Protein AF-A0A425VYE2-F1 (afdb_monomer_lite)

Secondary structure (DSSP, 8-state):
--HHHHHTTGGG--HHHHHHHHHT-SSPPPHHHHHHHHTTSSSHHHHHHHHHHHHHTT----GGGGGGGTTTS-HHHHHHHHHHHHHTT----HHHHHHHHTTS-HHHHHHHHHHHHHTT----HHHHHHTBTTB-HHHHHHHHHHTT-TTHHHHHHHHHHHHS---------TT---TTT----EEEEEEEEEE---SS---TT----EEEEEEEEETTT--EEEEE-

Radius of gyration: 21.01 Å; chains: 1; bounding box: 51×49×50 Å

pLDDT: mean 81.93, std 18.15, range [35.16, 98.0]

Foldseek 3Di:
DEPVVCLVCVLVDDPVVLLVVLVVYPAADALLSLLVSLPSDQDLVSSLSNLVSNVVRVDAHALVSLVSCLNSHDQVSSLVNLVRCLVVVHADALVSLLVVLVRHAQVSSQVSLLSNVVVVHADDPVSLVSCVVSYDLVSSLVNQCSNPPNPPSSVVSVVVVVPPDDQPPPDPQPPDADPVPRDSQKGFPDKDFDFDPDPDDPDPPNDGPTWIKTWMAHPPPRDIDIDTD

Sequence (229 aa):
MTWEHFYEQYEGWSKDELLCHVRNLADAGPWDKVADVAGTVDEKDVGDALVRRCLALGSAPDFGDVPEFYFEVGDEALGELLEAAMRAGRRVTADEVVDFAGMVDLDLATRLFRYAIGRGVRFSAQQRDDLDGLVEDDALEAAATRSGSGRRAAQEVQTRLAARPAPIVRGDGRGVACPKCGSTDVRVVAEGLMPFDGLRGLDVLGVGTEDWSRLYRCQRCGHSWEEWA

Structure (mmCIF, N/CA/C/O backbone):
data_AF-A0A425VYE2-F1
#
_entry.id   AF-A0A425VYE2-F1
#
loop_
_atom_site.group_PDB
_atom_site.id
_atom_site.type_symbol
_atom_site.label_atom_id
_atom_site.label_alt_id
_atom_site.label_comp_id
_atom_site.label_asym_id
_atom_site.label_entity_id
_atom_site.label_seq_id
_atom_site.pdbx_PDB_ins_code
_atom_site.Cartn_x
_atom_site.Cartn_y
_atom_site.Cartn_z
_atom_site.occupancy
_atom_site.B_iso_or_equiv
_atom_site.auth_seq_id
_atom_site.auth_comp_id
_atom_site.auth_asym_id
_atom_site.auth_atom_id
_atom_site.pdbx_PDB_model_num
ATOM 1 N N . MET A 1 1 ? 7.668 -12.378 -22.279 1.00 93.31 1 MET A N 1
ATOM 2 C CA . MET A 1 1 ? 8.878 -12.704 -21.495 1.00 93.31 1 MET A CA 1
ATOM 3 C C . MET A 1 1 ? 8.414 -13.268 -20.166 1.00 93.31 1 MET A C 1
ATOM 5 O O . MET A 1 1 ? 7.471 -12.704 -19.634 1.00 93.31 1 MET A O 1
ATOM 9 N N . THR A 1 2 ? 8.963 -14.382 -19.681 1.00 96.69 2 THR A N 1
ATOM 10 C CA . THR A 1 2 ? 8.565 -14.920 -18.367 1.00 96.69 2 THR A CA 1
ATOM 11 C C . THR A 1 2 ? 9.252 -14.156 -17.236 1.00 96.69 2 THR A C 1
ATOM 13 O O . THR A 1 2 ? 10.321 -13.581 -17.454 1.00 96.69 2 THR A O 1
ATOM 16 N N . TRP A 1 3 ? 8.663 -14.174 -16.041 1.00 97.25 3 TRP A N 1
ATOM 17 C CA . TRP A 1 3 ? 9.238 -13.606 -14.825 1.00 97.25 3 TRP A CA 1
ATOM 18 C C . TRP A 1 3 ? 10.626 -14.172 -14.538 1.00 97.25 3 TRP A C 1
ATOM 20 O O . TRP A 1 3 ? 11.552 -13.418 -14.281 1.00 97.25 3 TRP A O 1
ATOM 30 N N . GLU A 1 4 ? 10.785 -15.494 -14.619 1.00 97.06 4 GLU A N 1
ATOM 31 C CA . GLU A 1 4 ? 12.057 -16.164 -14.328 1.00 97.06 4 GLU A CA 1
ATOM 32 C C . GLU A 1 4 ? 13.186 -15.638 -15.223 1.00 97.06 4 GLU A C 1
ATOM 34 O O . GLU A 1 4 ? 14.223 -15.211 -14.726 1.00 97.06 4 GLU A O 1
ATOM 39 N N . HIS A 1 5 ? 12.937 -15.541 -16.532 1.00 96.06 5 HIS A N 1
ATOM 40 C CA . HIS A 1 5 ? 13.910 -14.981 -17.466 1.00 96.06 5 HIS A CA 1
ATOM 41 C C . HIS A 1 5 ? 14.195 -13.497 -17.206 1.00 96.06 5 HIS A C 1
ATOM 43 O O . HIS A 1 5 ? 15.326 -13.052 -17.374 1.00 96.06 5 HIS A O 1
ATOM 49 N N . PHE A 1 6 ? 13.177 -12.726 -16.818 1.00 96.88 6 PHE A N 1
ATOM 50 C CA . PHE A 1 6 ? 13.349 -11.325 -16.446 1.00 96.88 6 PHE A CA 1
ATOM 51 C C . PHE A 1 6 ? 14.245 -11.189 -15.203 1.00 96.88 6 PHE A C 1
ATOM 53 O O . PHE A 1 6 ? 15.226 -10.450 -15.227 1.00 96.88 6 PHE A O 1
ATOM 60 N N . TYR A 1 7 ? 13.945 -11.941 -14.142 1.00 96.75 7 TYR A N 1
ATOM 61 C CA . TYR A 1 7 ? 14.636 -11.856 -12.855 1.00 96.75 7 TYR A CA 1
ATOM 62 C C . TYR A 1 7 ? 16.097 -12.332 -12.927 1.00 96.75 7 TYR A C 1
ATOM 64 O O . TYR A 1 7 ? 16.944 -11.848 -12.191 1.00 96.75 7 TYR A O 1
ATOM 72 N N . GLU A 1 8 ? 16.436 -13.244 -13.837 1.00 95.69 8 GLU A N 1
ATOM 73 C CA . GLU A 1 8 ? 17.827 -13.678 -14.031 1.00 95.69 8 GLU A CA 1
ATOM 74 C C . GLU A 1 8 ? 18.718 -12.642 -14.735 1.00 95.69 8 GLU A C 1
ATOM 76 O O . GLU A 1 8 ? 19.938 -12.801 -14.743 1.00 95.69 8 GLU A O 1
ATOM 81 N N . GLN A 1 9 ? 18.136 -11.633 -15.390 1.00 94.69 9 GLN A N 1
ATOM 82 C CA . GLN A 1 9 ? 18.861 -10.757 -16.320 1.00 94.69 9 GLN A CA 1
ATOM 83 C C . GLN A 1 9 ? 18.760 -9.264 -15.979 1.00 94.69 9 GLN A C 1
ATOM 85 O O . GLN A 1 9 ? 19.528 -8.475 -16.531 1.00 94.69 9 GLN A O 1
ATOM 90 N N . TYR A 1 10 ? 17.844 -8.868 -15.088 1.00 93.88 10 TYR A N 1
ATOM 91 C CA . TYR A 1 10 ? 17.484 -7.461 -14.890 1.00 93.88 10 TYR A CA 1
ATOM 92 C C . TYR A 1 10 ? 18.659 -6.567 -14.460 1.00 93.88 10 TYR A C 1
ATOM 94 O O . TYR A 1 10 ? 18.712 -5.415 -14.881 1.00 93.88 10 TYR A O 1
ATOM 102 N N . GLU A 1 11 ? 19.620 -7.086 -13.686 1.00 92.62 11 GLU A N 1
ATOM 103 C CA . GLU A 1 11 ? 20.773 -6.311 -13.191 1.00 92.62 11 GLU A CA 1
ATOM 104 C C . GLU A 1 11 ? 21.663 -5.765 -14.320 1.00 92.62 11 GLU A C 1
ATOM 106 O O . GLU A 1 11 ? 22.381 -4.784 -14.139 1.00 92.62 11 GLU A O 1
ATOM 111 N N . GLY A 1 12 ? 21.642 -6.408 -15.493 1.00 91.25 12 GLY A N 1
ATOM 112 C CA . GLY A 1 12 ? 22.441 -6.004 -16.649 1.00 91.25 12 GLY A CA 1
ATOM 113 C C . GLY A 1 12 ? 21.770 -4.967 -17.549 1.00 91.25 12 GLY A C 1
ATOM 114 O O . GLY A 1 12 ? 22.382 -4.545 -18.532 1.00 91.25 12 GLY A O 1
ATOM 115 N N . TRP A 1 13 ? 20.521 -4.594 -17.270 1.00 93.75 13 TRP A N 1
ATOM 116 C CA . TRP A 1 13 ? 19.716 -3.760 -18.154 1.00 93.75 13 TRP A CA 1
ATOM 117 C C . TRP A 1 13 ? 19.731 -2.294 -17.747 1.00 93.75 13 TRP A C 1
ATOM 119 O O . TRP A 1 13 ? 19.691 -1.929 -16.575 1.00 93.75 13 TRP A O 1
ATOM 129 N N . SER A 1 14 ? 19.733 -1.428 -18.755 1.00 93.25 14 SER A N 1
ATOM 130 C CA . SER A 1 14 ? 19.409 -0.022 -18.564 1.00 93.25 14 SER A CA 1
ATOM 131 C C . SER A 1 14 ? 17.946 0.150 -18.150 1.00 93.25 14 SER A C 1
ATOM 133 O O . SER A 1 14 ? 17.088 -0.700 -18.390 1.00 93.25 14 SER A O 1
ATOM 135 N N . LYS A 1 15 ? 17.633 1.315 -17.592 1.00 93.44 15 LYS A N 1
ATOM 136 C CA . LYS A 1 15 ? 16.268 1.718 -17.246 1.00 93.44 15 LYS A CA 1
ATOM 137 C C . LYS A 1 15 ? 15.261 1.560 -18.393 1.00 93.44 15 LYS A C 1
ATOM 139 O O . LYS A 1 15 ? 14.167 1.034 -18.193 1.00 93.44 15 LYS A O 1
ATOM 144 N N . ASP A 1 16 ? 15.619 1.996 -19.599 1.00 94.19 16 ASP A N 1
ATOM 145 C CA . ASP A 1 16 ? 14.733 1.905 -20.766 1.00 94.19 16 ASP A CA 1
ATOM 146 C C . ASP A 1 16 ? 14.478 0.446 -21.169 1.00 94.19 16 ASP A C 1
ATOM 148 O O . ASP A 1 16 ? 13.357 0.080 -21.539 1.00 94.19 16 ASP A O 1
ATOM 152 N N . GLU A 1 17 ? 15.503 -0.404 -21.058 1.00 95.06 17 GLU A N 1
ATOM 153 C CA . GLU A 1 17 ? 15.382 -1.847 -21.267 1.00 95.06 17 GLU A CA 1
ATOM 154 C C . GLU A 1 17 ? 14.483 -2.476 -20.198 1.00 95.06 17 GLU A C 1
ATOM 156 O O . GLU A 1 17 ? 13.556 -3.202 -20.559 1.00 95.06 17 GLU A O 1
ATOM 161 N N . LEU A 1 18 ? 14.661 -2.129 -18.917 1.00 95.31 18 LEU A N 1
ATOM 162 C CA . LEU A 1 18 ? 13.788 -2.569 -17.824 1.00 95.31 18 LEU A CA 1
ATOM 163 C C . LEU A 1 18 ? 12.328 -2.218 -18.118 1.00 95.31 18 LEU A C 1
ATOM 165 O O . LEU A 1 18 ? 11.482 -3.109 -18.176 1.00 95.31 18 LEU A O 1
ATOM 169 N N . LEU A 1 19 ? 12.021 -0.952 -18.408 1.00 95.25 19 LEU A N 1
ATOM 170 C CA . LEU A 1 19 ? 10.658 -0.515 -18.733 1.00 95.25 19 LEU A CA 1
ATOM 171 C C . LEU A 1 19 ? 10.084 -1.247 -19.956 1.00 95.25 19 LEU A C 1
ATOM 173 O O . LEU A 1 19 ? 8.901 -1.607 -19.976 1.00 95.25 19 LEU A O 1
ATOM 177 N N . CYS A 1 20 ? 10.902 -1.484 -20.984 1.00 95.75 20 CYS A N 1
ATOM 178 C CA . CYS A 1 20 ? 10.503 -2.253 -22.160 1.00 95.75 20 CYS A CA 1
ATOM 179 C C . CYS A 1 20 ? 10.177 -3.711 -21.798 1.00 95.75 20 CYS A C 1
ATOM 181 O O . CYS A 1 20 ? 9.143 -4.245 -22.214 1.00 95.75 20 CYS A O 1
ATOM 183 N N . HIS A 1 21 ? 11.024 -4.357 -21.002 1.00 96.31 21 HIS A N 1
ATOM 184 C CA . HIS A 1 21 ? 10.863 -5.750 -20.606 1.00 96.31 21 HIS A CA 1
ATOM 185 C C . HIS A 1 21 ? 9.692 -5.948 -19.642 1.00 96.31 21 HIS A C 1
ATOM 187 O O . HIS A 1 21 ? 8.891 -6.860 -19.863 1.00 96.31 21 HIS A O 1
ATOM 193 N N . VAL A 1 22 ? 9.502 -5.041 -18.680 1.00 96.38 22 VAL A N 1
ATOM 194 C CA . VAL A 1 22 ? 8.352 -5.029 -17.765 1.00 96.38 22 VAL A CA 1
ATOM 195 C C . VAL A 1 22 ? 7.039 -5.038 -18.541 1.00 96.38 22 VAL A C 1
ATOM 197 O O . VAL A 1 22 ? 6.186 -5.892 -18.312 1.00 96.38 22 VAL A O 1
ATOM 200 N N . ARG A 1 23 ? 6.879 -4.167 -19.546 1.00 95.19 23 ARG A N 1
ATOM 201 C CA . ARG A 1 23 ? 5.659 -4.133 -20.381 1.00 95.19 23 ARG A CA 1
ATOM 202 C C . ARG A 1 23 ? 5.355 -5.472 -21.064 1.00 95.19 23 ARG A C 1
ATOM 204 O O . ARG A 1 23 ? 4.192 -5.770 -21.331 1.00 95.19 23 ARG A O 1
ATOM 211 N N . ASN A 1 24 ? 6.385 -6.272 -21.330 1.00 95.44 24 ASN A N 1
ATOM 212 C CA . ASN A 1 24 ? 6.311 -7.546 -22.041 1.00 95.44 24 ASN A CA 1
ATOM 213 C C . ASN A 1 24 ? 6.337 -8.783 -21.118 1.00 95.44 24 ASN A C 1
ATOM 215 O O . ASN A 1 24 ? 6.396 -9.915 -21.624 1.00 95.44 24 ASN A O 1
ATOM 219 N N . LEU A 1 25 ? 6.288 -8.601 -19.793 1.00 97.38 25 LEU A N 1
ATOM 220 C CA . LEU A 1 25 ? 6.152 -9.702 -18.834 1.00 97.38 25 LEU A CA 1
ATOM 221 C C . LEU A 1 25 ? 4.847 -10.465 -19.071 1.00 97.38 25 LEU A C 1
ATOM 223 O O . LEU A 1 25 ? 3.790 -9.855 -19.219 1.00 97.38 25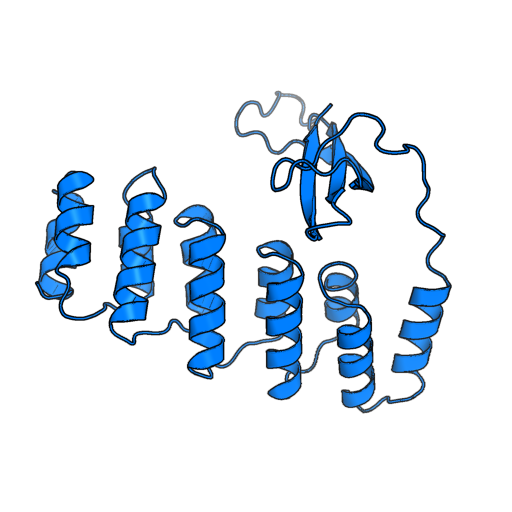 LEU A O 1
ATOM 227 N N . ALA A 1 26 ? 4.920 -11.789 -19.147 1.00 96.94 26 ALA A N 1
ATOM 228 C CA . ALA A 1 26 ? 3.787 -12.672 -19.421 1.00 96.94 26 ALA A CA 1
ATOM 229 C C . ALA A 1 26 ? 3.124 -13.194 -18.138 1.00 96.94 26 ALA A C 1
ATOM 231 O O . ALA A 1 26 ? 1.945 -13.538 -18.156 1.00 96.94 26 ALA A O 1
ATOM 232 N N . ASP A 1 27 ? 3.878 -13.236 -17.049 1.00 97.38 27 ASP A N 1
ATOM 233 C CA . ASP A 1 27 ? 3.507 -13.705 -15.723 1.00 97.38 27 ASP A CA 1
ATOM 234 C C . ASP A 1 27 ? 4.194 -12.840 -14.655 1.00 97.38 27 ASP A C 1
ATOM 236 O O . ASP A 1 27 ? 5.151 -12.112 -14.931 1.00 97.38 27 ASP A O 1
ATOM 240 N N . ALA A 1 28 ? 3.628 -12.856 -13.450 1.00 96.44 28 ALA A N 1
ATOM 241 C CA . ALA A 1 28 ? 4.117 -12.086 -12.315 1.00 96.44 28 ALA A CA 1
ATOM 242 C C . ALA A 1 28 ? 4.990 -12.959 -11.411 1.00 96.44 28 ALA A C 1
ATOM 244 O O . ALA A 1 28 ? 4.727 -14.153 -11.245 1.00 96.44 28 ALA A O 1
ATOM 245 N N . GLY A 1 29 ? 5.998 -12.340 -10.805 1.00 94.44 29 GLY A N 1
ATOM 246 C CA . GLY A 1 29 ? 6.856 -12.983 -9.824 1.00 94.44 29 GLY A CA 1
ATOM 247 C C . GLY A 1 29 ? 6.278 -13.046 -8.414 1.00 94.44 29 GLY A C 1
ATOM 248 O O . GLY A 1 29 ? 5.240 -12.441 -8.133 1.00 94.44 29 GLY A O 1
ATOM 249 N N . PRO A 1 30 ? 6.983 -13.748 -7.511 1.00 96.31 30 PRO A N 1
ATOM 250 C CA . PRO A 1 30 ? 6.846 -13.574 -6.067 1.00 96.31 30 PRO A CA 1
ATOM 251 C C . PRO A 1 30 ? 7.095 -12.114 -5.656 1.00 96.31 30 PRO A C 1
ATOM 253 O O . PRO A 1 30 ? 7.988 -11.473 -6.208 1.00 96.31 30 PRO A O 1
ATOM 256 N N . TRP A 1 31 ? 6.306 -11.586 -4.718 1.00 96.12 31 TRP A N 1
ATOM 257 C CA . TRP A 1 31 ? 6.324 -10.158 -4.374 1.00 96.12 31 TRP A CA 1
ATOM 258 C C . TRP A 1 31 ? 7.601 -9.699 -3.665 1.00 96.12 31 TRP A C 1
ATOM 260 O O . TRP A 1 31 ? 8.038 -8.583 -3.923 1.00 96.12 31 TRP A O 1
ATOM 270 N N . ASP A 1 32 ? 8.246 -10.570 -2.891 1.00 93.50 32 ASP A N 1
ATOM 271 C CA . ASP A 1 32 ? 9.588 -10.355 -2.334 1.00 93.50 32 ASP A CA 1
ATOM 272 C C . ASP A 1 32 ? 10.606 -10.057 -3.446 1.00 93.50 32 ASP A C 1
ATOM 274 O O . ASP A 1 32 ? 11.314 -9.056 -3.419 1.00 93.50 32 ASP A O 1
ATOM 278 N N . LYS A 1 33 ? 10.589 -10.858 -4.513 1.00 95.62 33 LYS A N 1
ATOM 279 C CA . LYS A 1 33 ? 11.471 -10.656 -5.670 1.00 95.62 33 LYS A CA 1
ATOM 280 C C . LYS A 1 33 ? 11.076 -9.462 -6.532 1.00 95.62 33 LYS A C 1
ATOM 282 O O . LYS A 1 33 ? 11.907 -8.907 -7.245 1.00 95.62 33 LYS A O 1
ATOM 287 N N . VAL A 1 34 ? 9.797 -9.097 -6.538 1.00 96.38 34 VAL A N 1
ATOM 288 C CA . VAL A 1 34 ? 9.328 -7.881 -7.214 1.00 96.38 34 VAL A CA 1
ATOM 289 C C . VAL A 1 34 ? 9.848 -6.643 -6.483 1.00 96.38 34 VAL A C 1
ATOM 291 O O . VAL A 1 34 ? 10.244 -5.695 -7.159 1.00 96.38 34 VAL A O 1
ATOM 294 N N . ALA A 1 35 ? 9.904 -6.669 -5.148 1.00 94.38 35 ALA A N 1
ATOM 295 C CA . ALA A 1 35 ? 10.496 -5.600 -4.347 1.00 94.38 35 ALA A CA 1
ATOM 296 C C . ALA A 1 35 ? 12.000 -5.462 -4.618 1.00 94.38 35 ALA A C 1
ATOM 298 O O . ALA A 1 35 ? 12.448 -4.353 -4.901 1.00 94.38 35 ALA A O 1
ATOM 299 N N . ASP A 1 36 ? 12.738 -6.581 -4.675 1.00 93.12 36 ASP A N 1
ATOM 300 C CA . ASP A 1 36 ? 14.163 -6.578 -5.046 1.00 93.12 36 ASP A CA 1
ATOM 301 C C . ASP A 1 36 ? 14.399 -5.812 -6.354 1.00 93.12 36 ASP A C 1
ATOM 303 O O . ASP A 1 36 ? 15.244 -4.926 -6.420 1.00 93.12 36 ASP A O 1
ATOM 307 N N . VAL A 1 37 ? 13.631 -6.131 -7.406 1.00 94.25 37 VAL A N 1
ATOM 308 C CA . VAL A 1 37 ? 13.769 -5.466 -8.709 1.00 94.25 37 VAL A CA 1
ATOM 309 C C . VAL A 1 37 ? 13.372 -3.994 -8.621 1.00 94.25 37 VAL A C 1
ATOM 311 O O . VAL A 1 37 ? 14.031 -3.152 -9.233 1.00 94.25 37 VAL A O 1
ATOM 314 N N . ALA A 1 38 ? 12.298 -3.670 -7.897 1.00 93.25 38 ALA A N 1
ATOM 315 C CA . ALA A 1 38 ? 11.817 -2.298 -7.776 1.00 93.25 38 ALA A CA 1
ATOM 316 C C . ALA A 1 38 ? 12.899 -1.361 -7.213 1.00 93.25 38 ALA A C 1
ATOM 318 O O . ALA A 1 38 ? 13.026 -0.250 -7.718 1.00 93.25 38 ALA A O 1
ATOM 319 N N . GLY A 1 39 ? 13.721 -1.842 -6.273 1.00 89.19 39 GLY A N 1
ATOM 320 C CA . GLY A 1 39 ? 14.808 -1.069 -5.663 1.00 89.19 39 GLY A CA 1
ATOM 321 C C . GLY A 1 39 ? 16.150 -1.089 -6.396 1.00 89.19 39 GLY A C 1
ATOM 322 O O . GLY A 1 39 ? 17.174 -0.720 -5.826 1.00 89.19 39 GLY A O 1
ATOM 323 N N . THR A 1 40 ? 16.196 -1.539 -7.654 1.00 87.31 40 THR A N 1
ATOM 324 C CA . THR A 1 40 ? 17.471 -1.650 -8.401 1.00 87.31 40 THR A CA 1
ATOM 325 C C . THR A 1 40 ? 17.858 -0.407 -9.177 1.00 87.31 40 THR A C 1
ATOM 327 O O . THR A 1 40 ? 18.998 -0.289 -9.630 1.00 87.31 40 THR A O 1
ATOM 330 N N . VAL A 1 41 ? 16.930 0.534 -9.312 1.00 81.19 41 VAL A N 1
ATOM 331 C CA . VAL A 1 41 ? 17.174 1.847 -9.897 1.00 81.19 41 VAL A CA 1
ATOM 332 C C . VAL A 1 41 ? 16.704 2.919 -8.922 1.00 81.19 41 VAL A C 1
ATOM 334 O O . VAL A 1 41 ? 15.673 2.763 -8.280 1.00 81.19 41 VAL A O 1
ATOM 337 N N . ASP A 1 42 ? 17.442 4.027 -8.841 1.00 77.69 42 ASP A N 1
ATOM 338 C CA . ASP A 1 42 ? 17.123 5.119 -7.909 1.00 77.69 42 ASP A CA 1
ATOM 339 C C . ASP A 1 42 ? 15.769 5.788 -8.219 1.00 77.69 42 ASP A C 1
ATOM 341 O O . ASP A 1 42 ? 15.180 6.460 -7.369 1.00 77.69 42 ASP A O 1
ATOM 345 N N . GLU A 1 43 ? 15.269 5.658 -9.452 1.00 82.81 43 GLU A N 1
ATOM 346 C CA . GLU A 1 43 ? 13.983 6.226 -9.836 1.00 82.81 43 GLU A CA 1
ATOM 347 C C . GLU A 1 43 ? 12.826 5.237 -9.683 1.00 82.81 43 GLU A C 1
ATOM 349 O O . GLU A 1 43 ? 12.795 4.157 -10.270 1.00 82.81 43 GLU A O 1
ATOM 354 N N . LYS A 1 44 ? 11.784 5.704 -8.994 1.00 91.50 44 LYS A N 1
ATOM 355 C CA . LYS A 1 44 ? 10.567 4.943 -8.687 1.00 91.50 44 LYS A CA 1
ATOM 356 C C . LYS A 1 44 ? 9.757 4.494 -9.908 1.00 91.50 44 LYS A C 1
ATOM 358 O O . LYS A 1 44 ? 8.847 3.690 -9.763 1.00 91.50 44 LYS A O 1
ATOM 363 N N . ASP A 1 45 ? 10.026 5.002 -11.111 1.00 92.88 45 ASP A N 1
ATOM 364 C CA . ASP A 1 45 ? 9.205 4.740 -12.301 1.00 92.88 45 ASP A CA 1
ATOM 365 C C . ASP A 1 45 ? 9.298 3.295 -12.812 1.00 92.88 45 ASP A C 1
ATOM 367 O O . ASP A 1 45 ? 8.308 2.767 -13.332 1.00 92.88 45 ASP A O 1
ATOM 371 N N . VAL A 1 46 ? 10.445 2.631 -12.636 1.00 93.50 46 VAL A N 1
ATOM 372 C CA . VAL A 1 46 ? 10.573 1.191 -12.918 1.00 93.50 46 VAL A CA 1
ATOM 373 C C . VAL A 1 46 ? 9.771 0.375 -11.909 1.00 93.50 46 VAL A C 1
ATOM 375 O O . VAL A 1 46 ? 8.984 -0.474 -12.333 1.00 93.50 46 VAL A O 1
ATOM 378 N N . GLY A 1 47 ? 9.909 0.659 -10.609 1.00 95.69 47 GLY A N 1
ATOM 379 C CA . GLY A 1 47 ? 9.139 0.004 -9.547 1.00 95.69 47 GLY A CA 1
ATOM 380 C C . GLY A 1 47 ? 7.630 0.166 -9.748 1.00 95.69 47 GLY A C 1
ATOM 381 O O . GLY A 1 47 ? 6.889 -0.815 -9.798 1.00 95.69 47 GLY A O 1
ATOM 382 N N . ASP A 1 48 ? 7.187 1.393 -10.007 1.00 96.94 48 ASP A N 1
ATOM 383 C CA . ASP A 1 48 ? 5.817 1.748 -10.378 1.00 96.94 48 ASP A CA 1
ATOM 384 C C . ASP A 1 48 ? 5.289 0.933 -11.569 1.00 96.94 48 ASP A C 1
ATOM 386 O O . ASP A 1 48 ? 4.181 0.387 -11.537 1.00 96.94 48 ASP A O 1
ATOM 390 N N . ALA A 1 49 ? 6.060 0.870 -12.659 1.00 96.62 49 ALA A N 1
ATOM 391 C CA . ALA A 1 49 ? 5.675 0.130 -13.856 1.00 96.62 49 ALA A CA 1
ATOM 392 C C . ALA A 1 49 ? 5.607 -1.378 -13.586 1.00 96.62 49 ALA A C 1
ATOM 394 O O . ALA A 1 49 ? 4.715 -2.060 -14.102 1.00 96.62 49 ALA A O 1
ATOM 395 N N . L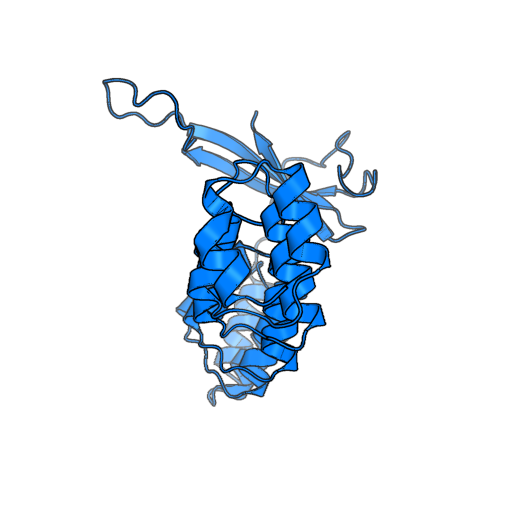EU A 1 50 ? 6.534 -1.891 -12.777 1.00 96.88 50 LEU A N 1
ATOM 396 C CA . LEU A 1 50 ? 6.630 -3.297 -12.417 1.00 96.88 50 LEU A CA 1
ATOM 397 C C . LEU A 1 50 ? 5.452 -3.741 -11.551 1.00 96.88 50 LEU A C 1
ATOM 399 O O . LEU A 1 50 ? 4.797 -4.736 -11.876 1.00 96.88 50 LEU A O 1
ATOM 403 N N . VAL A 1 51 ? 5.136 -2.969 -10.511 1.00 97.50 51 VAL A N 1
ATOM 404 C CA . VAL A 1 51 ? 3.963 -3.168 -9.655 1.00 97.50 51 VAL A CA 1
ATOM 405 C C . VAL A 1 51 ? 2.699 -3.192 -10.503 1.00 97.50 51 VAL A C 1
ATOM 407 O O . VAL A 1 51 ? 1.981 -4.196 -10.516 1.00 97.50 51 VAL A O 1
ATOM 410 N N . ARG A 1 52 ? 2.463 -2.141 -11.299 1.00 98.00 52 ARG A N 1
ATOM 411 C CA . ARG A 1 52 ? 1.279 -2.042 -12.167 1.00 98.00 52 ARG A CA 1
ATOM 412 C C . ARG A 1 52 ? 1.176 -3.215 -13.127 1.00 98.00 52 ARG A C 1
ATOM 414 O O . ARG A 1 52 ? 0.080 -3.723 -13.376 1.00 98.00 52 ARG A O 1
ATOM 421 N N . ARG A 1 53 ? 2.308 -3.688 -13.656 1.00 97.62 53 ARG A N 1
ATOM 422 C CA . ARG A 1 53 ? 2.323 -4.864 -14.524 1.00 97.62 53 ARG A CA 1
ATOM 423 C C . ARG A 1 53 ? 1.927 -6.132 -13.775 1.00 97.62 53 ARG A C 1
ATOM 425 O O . ARG A 1 53 ? 1.088 -6.870 -14.286 1.00 97.62 53 ARG A O 1
ATOM 432 N N . CYS A 1 54 ? 2.495 -6.383 -12.599 1.00 97.81 54 CYS A N 1
ATOM 433 C CA . CYS A 1 54 ? 2.180 -7.565 -11.794 1.00 97.81 54 CYS A CA 1
ATOM 434 C C . CYS A 1 54 ? 0.698 -7.594 -11.393 1.00 97.81 54 CYS A C 1
ATOM 436 O O . CYS A 1 54 ? 0.039 -8.627 -11.535 1.00 97.81 54 CYS A O 1
ATOM 438 N N . LEU A 1 55 ? 0.151 -6.442 -10.994 1.00 97.50 55 LEU A N 1
ATOM 439 C CA . LEU A 1 55 ? -1.275 -6.278 -10.705 1.00 97.50 55 LEU A CA 1
ATOM 440 C C . LEU A 1 55 ? -2.147 -6.536 -11.943 1.00 97.50 55 LEU A C 1
ATOM 442 O O . LEU A 1 55 ? -3.142 -7.259 -11.864 1.00 97.50 55 LEU A O 1
ATOM 446 N N . ALA A 1 56 ? -1.760 -6.013 -13.112 1.00 97.19 56 ALA A N 1
ATOM 447 C CA . ALA A 1 56 ? -2.472 -6.239 -14.373 1.00 97.19 56 ALA A CA 1
ATOM 448 C C . ALA A 1 56 ? -2.452 -7.710 -14.831 1.00 97.19 56 ALA A C 1
ATOM 450 O O . ALA A 1 56 ? -3.351 -8.145 -15.552 1.00 97.19 56 ALA A O 1
ATOM 451 N N . LEU A 1 57 ? -1.450 -8.481 -14.403 1.00 96.88 57 LEU A N 1
ATOM 452 C CA . LEU A 1 57 ? -1.357 -9.928 -14.616 1.00 96.88 57 LEU A CA 1
ATOM 453 C C . LEU A 1 57 ? -2.174 -10.739 -13.592 1.00 96.88 57 LEU A C 1
ATOM 455 O O . LEU A 1 57 ? -2.175 -11.967 -13.639 1.00 96.88 57 LEU A O 1
ATOM 459 N N . GLY A 1 58 ? -2.902 -10.068 -12.694 1.00 95.62 58 GLY A N 1
ATOM 460 C CA . GLY A 1 58 ? -3.785 -10.690 -11.708 1.00 95.62 58 GLY A CA 1
ATOM 461 C C . GLY A 1 58 ? -3.087 -11.135 -10.424 1.00 95.62 58 GLY A C 1
ATOM 462 O O . GLY A 1 58 ? -3.716 -11.806 -9.605 1.00 95.62 58 GLY A O 1
ATOM 463 N N . SER A 1 59 ? -1.815 -10.774 -10.231 1.00 96.69 59 SER A N 1
ATOM 464 C CA . SER A 1 59 ? -1.129 -10.992 -8.957 1.00 96.69 59 SER A CA 1
ATOM 465 C C . SER A 1 59 ? -1.574 -9.952 -7.933 1.00 96.69 59 SER A C 1
ATOM 467 O O . SER A 1 59 ? -1.854 -8.807 -8.278 1.00 96.69 59 SER A O 1
ATOM 469 N N . ALA A 1 60 ? -1.638 -10.343 -6.664 1.00 96.44 60 ALA A N 1
ATOM 470 C CA . ALA A 1 60 ? -1.909 -9.434 -5.556 1.00 96.44 60 ALA A CA 1
ATOM 471 C C . ALA A 1 60 ? -1.008 -9.801 -4.370 1.00 96.44 60 ALA A C 1
ATOM 473 O O . ALA A 1 60 ? -0.972 -10.998 -4.033 1.00 96.44 60 ALA A O 1
ATOM 474 N N . PRO A 1 61 ? -0.322 -8.815 -3.760 1.00 96.12 61 PRO A N 1
ATOM 475 C CA . PRO A 1 61 ? 0.594 -9.049 -2.645 1.00 96.12 61 PRO A CA 1
ATOM 476 C C . PRO A 1 61 ? -0.180 -9.449 -1.396 1.00 96.12 61 PRO A C 1
ATOM 478 O O . PRO A 1 61 ? -1.375 -9.147 -1.290 1.00 96.12 61 PRO A O 1
ATOM 481 N N . ASP A 1 62 ? 0.483 -10.113 -0.452 1.00 96.56 62 ASP A N 1
ATOM 482 C CA . ASP A 1 62 ? 0.006 -10.115 0.927 1.00 96.56 62 ASP A CA 1
ATOM 483 C C . ASP A 1 62 ? 0.373 -8.771 1.584 1.00 96.56 62 ASP A C 1
ATOM 485 O O . ASP A 1 62 ? 1.277 -8.072 1.134 1.00 96.56 62 ASP A O 1
ATOM 489 N N . PHE A 1 63 ? -0.355 -8.364 2.631 1.00 96.12 63 PHE A N 1
ATOM 490 C CA . PHE A 1 63 ? -0.109 -7.060 3.266 1.00 96.12 63 PHE A CA 1
ATOM 491 C C . PHE A 1 63 ? 1.316 -6.939 3.812 1.00 96.12 63 PHE A C 1
ATOM 493 O O . PHE A 1 63 ? 1.910 -5.880 3.665 1.00 96.12 63 PHE A O 1
ATOM 500 N N . GLY A 1 64 ? 1.888 -8.025 4.335 1.00 94.50 64 GLY A N 1
ATOM 501 C CA . GLY A 1 64 ? 3.264 -8.051 4.830 1.00 94.50 64 GLY A CA 1
ATOM 502 C C . GLY A 1 64 ? 4.346 -7.816 3.770 1.00 94.50 64 GLY A C 1
ATOM 503 O O . GLY A 1 64 ? 5.451 -7.456 4.150 1.00 94.50 64 GLY A O 1
ATOM 504 N N . ASP A 1 65 ? 4.044 -7.966 2.474 1.00 94.38 65 ASP A N 1
ATOM 505 C CA . ASP A 1 65 ? 5.005 -7.690 1.392 1.00 94.38 65 ASP A CA 1
ATOM 506 C C . ASP A 1 65 ? 5.021 -6.200 1.001 1.00 94.38 65 ASP A C 1
ATOM 508 O O . ASP A 1 65 ? 5.971 -5.712 0.400 1.00 94.38 65 ASP A O 1
ATOM 512 N N . VAL A 1 66 ? 3.947 -5.461 1.302 1.00 95.31 66 VAL A N 1
ATOM 513 C CA . VAL A 1 66 ? 3.769 -4.068 0.863 1.00 95.31 66 VAL A CA 1
ATOM 514 C C . VAL A 1 66 ? 4.801 -3.091 1.457 1.00 95.31 66 VAL A C 1
ATOM 516 O O . VAL A 1 66 ? 5.232 -2.209 0.712 1.00 95.31 66 VAL A O 1
ATOM 519 N N . PRO A 1 67 ? 5.235 -3.201 2.733 1.00 92.62 67 PRO A N 1
ATOM 520 C CA . PRO A 1 67 ? 6.226 -2.289 3.308 1.00 92.62 67 PRO A CA 1
ATOM 521 C C . PRO A 1 67 ? 7.560 -2.264 2.554 1.00 92.62 67 PRO A C 1
ATOM 523 O O . PRO A 1 67 ? 8.193 -1.212 2.501 1.00 92.62 67 PRO A O 1
ATOM 526 N N . GLU A 1 68 ? 7.943 -3.370 1.908 1.00 92.69 68 GLU A N 1
ATOM 527 C CA . GLU A 1 68 ? 9.170 -3.467 1.099 1.00 92.69 68 GLU A CA 1
ATOM 528 C C . GLU A 1 68 ? 9.162 -2.505 -0.104 1.00 92.69 68 GLU A C 1
ATOM 530 O O . GLU A 1 68 ? 10.205 -2.186 -0.659 1.00 92.69 68 GLU A O 1
ATOM 535 N N . PHE A 1 69 ? 7.992 -1.991 -0.500 1.00 94.31 69 PHE A N 1
ATOM 536 C CA . PHE A 1 69 ? 7.849 -1.056 -1.616 1.00 94.31 69 PHE A CA 1
ATOM 537 C C . PHE A 1 69 ? 7.847 0.418 -1.195 1.00 94.31 69 PHE A C 1
ATOM 539 O O . PHE A 1 69 ? 7.863 1.286 -2.064 1.00 94.31 69 PHE A O 1
ATOM 546 N N . TYR A 1 70 ? 7.819 0.736 0.105 1.00 90.38 70 TYR A N 1
ATOM 547 C CA . TYR A 1 70 ? 7.587 2.105 0.588 1.00 90.38 70 TYR A CA 1
ATOM 548 C C . TYR A 1 70 ? 8.583 3.133 0.017 1.00 90.38 70 TYR A C 1
ATOM 550 O O . TYR A 1 70 ? 8.200 4.239 -0.377 1.00 90.38 70 TYR A O 1
ATOM 558 N N . PHE A 1 71 ? 9.858 2.754 -0.090 1.00 89.94 71 PHE A N 1
ATOM 559 C CA . PHE A 1 71 ? 10.889 3.606 -0.687 1.00 89.94 71 PHE A CA 1
ATOM 560 C C . PHE A 1 71 ? 11.062 3.395 -2.194 1.00 89.94 71 PHE A C 1
ATOM 562 O O . PHE A 1 71 ? 11.510 4.319 -2.871 1.00 89.94 71 PHE A O 1
ATOM 569 N N . GLU A 1 72 ? 10.608 2.262 -2.727 1.00 92.50 72 GLU A N 1
ATOM 570 C CA . GLU A 1 72 ? 10.895 1.830 -4.100 1.00 92.50 72 GLU A CA 1
ATOM 571 C C . GLU A 1 72 ? 9.840 2.273 -5.121 1.00 92.50 72 GLU A C 1
ATOM 573 O O . GLU A 1 72 ? 10.100 2.316 -6.324 1.00 92.50 72 GLU A O 1
ATOM 578 N N . VAL A 1 73 ? 8.635 2.633 -4.664 1.00 95.06 73 VAL A N 1
ATOM 579 C CA . VAL A 1 73 ? 7.533 3.064 -5.541 1.00 95.06 73 VAL A CA 1
ATOM 580 C C . VAL A 1 73 ? 6.922 4.384 -5.091 1.00 95.06 73 VAL A C 1
ATOM 582 O O . VAL A 1 73 ? 7.156 4.868 -3.981 1.00 95.06 73 VAL A O 1
ATOM 585 N N . GLY A 1 74 ? 6.179 5.032 -5.983 1.00 92.69 74 GLY A N 1
ATOM 586 C CA . GLY A 1 74 ? 5.412 6.231 -5.662 1.00 92.69 74 GLY A CA 1
ATOM 587 C C . GLY A 1 74 ? 4.156 5.916 -4.847 1.00 92.69 74 GLY A C 1
ATOM 588 O O . GLY A 1 74 ? 3.602 4.821 -4.935 1.00 92.69 74 GLY A O 1
ATOM 589 N N . ASP A 1 75 ? 3.655 6.910 -4.111 1.00 91.88 75 ASP A N 1
ATOM 590 C CA . ASP A 1 75 ? 2.481 6.782 -3.231 1.00 91.88 75 ASP A CA 1
ATOM 591 C C . ASP A 1 75 ? 1.249 6.208 -3.951 1.00 91.88 75 ASP A C 1
ATOM 593 O O . ASP A 1 75 ? 0.475 5.447 -3.373 1.00 91.88 75 ASP A O 1
ATOM 597 N N . GLU A 1 76 ? 1.068 6.546 -5.234 1.00 93.75 76 GLU A N 1
ATOM 598 C CA . GLU A 1 76 ? -0.027 6.017 -6.052 1.00 93.75 76 GLU A CA 1
ATOM 599 C C . GLU A 1 76 ? 0.111 4.503 -6.263 1.00 93.75 76 GLU A C 1
ATOM 601 O O . GLU A 1 76 ? -0.843 3.765 -6.023 1.00 93.75 76 GLU A O 1
ATOM 606 N N . ALA A 1 77 ? 1.300 4.020 -6.636 1.00 95.88 77 ALA A N 1
ATOM 607 C CA . ALA A 1 77 ? 1.554 2.592 -6.813 1.00 95.88 77 ALA A CA 1
ATOM 608 C C . ALA A 1 77 ? 1.485 1.828 -5.479 1.00 95.88 77 ALA A C 1
ATOM 610 O O . ALA A 1 77 ? 0.932 0.727 -5.433 1.00 95.88 77 ALA A O 1
ATOM 611 N N . LEU A 1 78 ? 1.962 2.425 -4.381 1.00 95.94 78 LEU A N 1
ATOM 612 C CA . LEU A 1 78 ? 1.798 1.869 -3.035 1.00 95.94 78 LEU A CA 1
ATOM 613 C C . LEU A 1 78 ? 0.311 1.721 -2.675 1.00 95.94 78 LEU A C 1
ATOM 615 O O . LEU A 1 78 ? -0.121 0.688 -2.156 1.00 95.94 78 LEU A O 1
ATOM 619 N N . GLY A 1 79 ? -0.498 2.727 -3.014 1.00 96.44 79 GLY A N 1
ATOM 620 C CA . GLY A 1 79 ? -1.941 2.672 -2.828 1.00 96.44 79 GLY A CA 1
ATOM 621 C C . GLY A 1 79 ? -2.608 1.571 -3.655 1.00 96.44 79 GLY A C 1
ATOM 622 O O . GLY A 1 79 ? -3.445 0.824 -3.139 1.00 96.44 79 GLY A O 1
ATOM 623 N N . GLU A 1 80 ? -2.191 1.405 -4.911 1.00 97.38 80 GLU A N 1
ATOM 624 C CA . GLU A 1 80 ? -2.663 0.327 -5.786 1.00 97.38 80 GLU A CA 1
ATOM 625 C C . GLU A 1 80 ? -2.352 -1.074 -5.217 1.00 97.38 80 GLU A C 1
ATOM 627 O O . GLU A 1 80 ? -3.201 -1.967 -5.319 1.00 97.38 80 GLU A O 1
ATOM 632 N N . LEU A 1 81 ? -1.191 -1.272 -4.571 1.00 97.56 81 LEU A N 1
ATOM 633 C CA . LEU A 1 81 ? -0.835 -2.531 -3.895 1.00 97.56 81 LEU A CA 1
ATOM 634 C C . LEU A 1 81 ? -1.808 -2.858 -2.757 1.00 97.56 81 LEU A C 1
ATOM 636 O O . LEU A 1 81 ? -2.357 -3.964 -2.708 1.00 97.56 81 LEU A O 1
ATOM 640 N N . LEU A 1 82 ? -2.072 -1.891 -1.873 1.00 97.69 82 LEU A N 1
ATOM 641 C CA . LEU A 1 82 ? -3.004 -2.067 -0.755 1.00 97.69 82 LEU A CA 1
ATOM 642 C C . LEU A 1 82 ? -4.428 -2.337 -1.248 1.00 97.69 82 LEU A C 1
ATOM 644 O O . LEU A 1 82 ? -5.116 -3.230 -0.744 1.00 97.69 82 LEU A O 1
ATOM 648 N N . GLU A 1 83 ? -4.879 -1.608 -2.268 1.00 97.50 83 GLU A N 1
ATOM 649 C CA . GLU A 1 83 ? -6.182 -1.848 -2.882 1.00 97.50 83 GLU A CA 1
ATOM 650 C C . GLU A 1 83 ? -6.279 -3.232 -3.526 1.00 97.50 83 GLU A C 1
ATOM 652 O O . GLU A 1 83 ? -7.313 -3.899 -3.407 1.00 97.50 83 GLU A O 1
ATOM 657 N N . ALA A 1 84 ? -5.218 -3.689 -4.192 1.00 97.50 84 ALA A N 1
ATOM 658 C CA . ALA A 1 84 ? -5.161 -5.024 -4.767 1.00 97.50 84 ALA A CA 1
ATOM 659 C C . ALA A 1 84 ? -5.207 -6.114 -3.689 1.00 97.50 84 ALA A C 1
ATOM 661 O O . ALA A 1 84 ? -5.985 -7.061 -3.831 1.00 97.50 84 ALA A O 1
ATOM 662 N N . ALA A 1 85 ? -4.465 -5.957 -2.589 1.00 97.69 85 ALA A N 1
ATOM 663 C CA . ALA A 1 85 ? -4.504 -6.871 -1.449 1.00 97.69 85 ALA A CA 1
ATOM 664 C C . ALA A 1 85 ? -5.909 -6.934 -0.816 1.00 97.69 85 ALA A C 1
ATOM 666 O O . ALA A 1 85 ? -6.450 -8.025 -0.589 1.00 97.69 85 ALA A O 1
ATOM 667 N N . MET A 1 86 ? -6.565 -5.783 -0.616 1.00 97.62 86 MET A N 1
ATOM 668 C CA . MET A 1 86 ? -7.954 -5.718 -0.137 1.00 97.62 86 MET A CA 1
ATOM 669 C C . MET A 1 86 ? -8.929 -6.413 -1.096 1.00 97.62 86 MET A C 1
ATOM 671 O O . MET A 1 86 ? -9.780 -7.195 -0.661 1.00 97.62 86 MET A O 1
ATOM 675 N N . ARG A 1 87 ? -8.803 -6.168 -2.407 1.00 97.19 87 ARG A N 1
ATOM 676 C CA . ARG A 1 87 ? -9.670 -6.744 -3.450 1.00 97.19 87 ARG A CA 1
ATOM 677 C C . ARG A 1 87 ? -9.502 -8.256 -3.575 1.00 97.19 87 ARG A C 1
ATOM 679 O O . ARG A 1 87 ? -10.494 -8.967 -3.717 1.00 97.19 87 ARG A O 1
ATOM 686 N N . ALA A 1 88 ? -8.268 -8.746 -3.468 1.00 96.06 88 ALA A N 1
ATOM 687 C CA . ALA A 1 88 ? -7.951 -10.172 -3.394 1.00 96.06 88 ALA A CA 1
ATOM 688 C C . ALA A 1 88 ? -8.376 -10.803 -2.058 1.00 96.06 88 ALA A C 1
ATOM 690 O O . ALA A 1 88 ? -8.352 -12.022 -1.892 1.00 96.06 88 ALA A O 1
ATOM 691 N N . GLY A 1 89 ? -8.794 -9.981 -1.096 1.00 96.00 89 GLY A N 1
ATOM 692 C CA . GLY A 1 89 ? -9.289 -10.436 0.181 1.00 96.00 89 GLY A CA 1
ATOM 693 C C . GLY A 1 89 ? -8.197 -10.968 1.100 1.00 96.00 89 GLY A C 1
ATOM 694 O O . GLY A 1 89 ? -8.484 -11.860 1.906 1.00 96.00 89 GLY A O 1
ATOM 695 N N . ARG A 1 90 ? -6.975 -10.438 1.001 1.00 96.62 90 ARG A N 1
ATOM 696 C CA . ARG A 1 90 ? -5.848 -10.826 1.853 1.00 96.62 90 ARG A CA 1
ATOM 697 C C . ARG A 1 90 ? -6.102 -10.492 3.317 1.00 96.62 90 ARG A C 1
ATOM 699 O O . ARG A 1 90 ? -6.885 -9.599 3.648 1.00 96.62 90 ARG A O 1
ATOM 706 N N . ARG A 1 91 ? -5.507 -11.265 4.220 1.00 94.12 91 ARG A N 1
ATOM 707 C CA . ARG A 1 91 ? -5.637 -11.006 5.658 1.00 94.12 91 ARG A CA 1
ATOM 708 C C . ARG A 1 91 ? -4.719 -9.854 6.033 1.00 94.12 91 ARG A C 1
ATOM 710 O O . ARG A 1 91 ? -3.569 -9.870 5.632 1.00 94.12 91 ARG A O 1
ATOM 717 N N . VAL A 1 92 ? -5.256 -8.922 6.808 1.00 96.75 92 VAL A N 1
ATOM 718 C CA . VAL A 1 92 ? -4.515 -7.814 7.407 1.00 96.75 92 VAL A CA 1
ATOM 719 C C . VAL A 1 92 ? -4.612 -7.930 8.925 1.00 96.75 92 VAL A C 1
ATOM 721 O O . VAL A 1 92 ? -5.624 -8.404 9.457 1.00 96.75 92 VAL A O 1
ATOM 724 N N . THR A 1 93 ? -3.558 -7.532 9.611 1.00 96.12 93 THR A N 1
ATOM 725 C CA . THR A 1 93 ? -3.432 -7.471 11.064 1.00 96.12 93 THR A CA 1
ATOM 726 C C . THR A 1 93 ? -3.697 -6.053 11.567 1.00 96.12 93 THR A C 1
ATOM 728 O O . THR A 1 93 ? -3.831 -5.117 10.787 1.00 96.12 93 THR A O 1
ATOM 731 N N .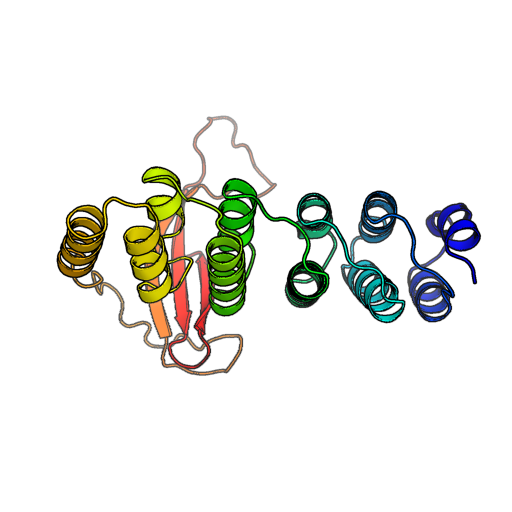 ALA A 1 94 ? -3.844 -5.885 12.882 1.00 95.12 94 ALA A N 1
ATOM 732 C CA . ALA A 1 94 ? -4.036 -4.553 13.450 1.00 95.12 94 ALA A CA 1
ATOM 733 C C . ALA A 1 94 ? -2.772 -3.690 13.311 1.00 95.12 94 ALA A C 1
ATOM 735 O O . ALA A 1 94 ? -2.901 -2.515 12.993 1.00 95.12 94 ALA A O 1
ATOM 736 N N . ASP A 1 95 ? -1.590 -4.284 13.507 1.00 95.25 95 ASP A N 1
ATOM 737 C CA . ASP A 1 95 ? -0.304 -3.579 13.441 1.00 95.25 95 ASP A CA 1
ATOM 738 C C . ASP A 1 95 ? -0.019 -3.084 12.019 1.00 95.25 95 ASP A C 1
ATOM 740 O O . ASP A 1 95 ? 0.214 -1.897 11.837 1.00 95.25 95 ASP A O 1
ATOM 744 N N . GLU A 1 96 ? -0.225 -3.931 11.003 1.00 95.94 96 GLU A N 1
ATOM 745 C CA . GLU A 1 96 ? -0.105 -3.519 9.594 1.00 95.94 96 GLU A CA 1
ATOM 746 C C . GLU A 1 96 ? -0.994 -2.308 9.266 1.00 95.94 96 GLU A C 1
ATOM 748 O O . GLU A 1 96 ? -0.580 -1.401 8.555 1.00 95.94 96 GLU A O 1
ATOM 753 N N . VAL A 1 97 ? -2.224 -2.247 9.791 1.00 96.56 97 VAL A N 1
ATOM 754 C CA . VAL A 1 97 ? -3.102 -1.090 9.546 1.00 96.56 97 VAL A CA 1
ATOM 755 C C . VAL A 1 97 ? -2.556 0.185 10.187 1.00 96.56 97 VAL A C 1
ATOM 757 O O . VAL A 1 97 ? -2.696 1.248 9.586 1.00 96.56 97 VAL A O 1
ATOM 760 N N . VAL A 1 98 ? -1.963 0.095 11.381 1.00 94.56 98 VAL A N 1
ATOM 761 C CA . VAL A 1 98 ? -1.322 1.247 12.034 1.00 94.56 98 VAL A CA 1
ATOM 762 C C . VAL A 1 98 ? -0.122 1.711 11.216 1.00 94.56 98 VAL A C 1
ATOM 764 O O . VAL A 1 98 ? -0.030 2.900 10.919 1.00 94.56 98 VAL A O 1
ATOM 767 N N . ASP A 1 99 ? 0.725 0.777 10.781 1.00 92.75 99 ASP A N 1
ATOM 768 C CA . ASP A 1 99 ? 1.907 1.078 9.970 1.00 92.75 99 ASP A CA 1
ATOM 769 C C . ASP A 1 99 ? 1.510 1.787 8.668 1.00 92.75 99 ASP A C 1
ATOM 771 O O . ASP A 1 99 ? 2.020 2.864 8.3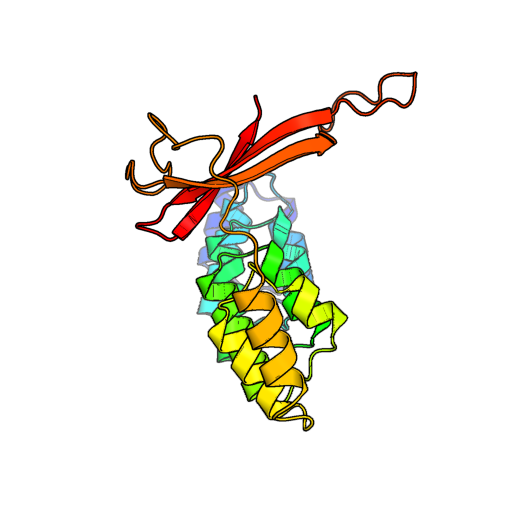55 1.00 92.75 99 ASP A O 1
ATOM 775 N N . PHE A 1 100 ? 0.524 1.250 7.940 1.00 94.50 100 PHE A N 1
ATOM 776 C CA . PHE A 1 100 ? 0.078 1.850 6.683 1.00 94.50 100 PHE A CA 1
ATOM 777 C C . PHE A 1 100 ? -0.636 3.189 6.862 1.00 94.50 100 PHE A C 1
ATOM 779 O O . PHE A 1 100 ? -0.548 4.030 5.970 1.00 94.50 100 PHE A O 1
ATOM 786 N N . ALA A 1 101 ? -1.327 3.431 7.979 1.00 91.31 101 ALA A N 1
ATOM 787 C CA . ALA A 1 101 ? -2.074 4.674 8.184 1.00 91.31 101 ALA A CA 1
ATOM 788 C C . ALA A 1 101 ? -1.179 5.928 8.194 1.00 91.31 101 ALA A C 1
ATOM 790 O O . ALA A 1 101 ? -1.650 7.009 7.848 1.00 91.31 101 ALA A O 1
ATOM 791 N N . GLY A 1 102 ? 0.102 5.784 8.549 1.00 86.12 102 GLY A N 1
ATOM 792 C CA . GLY A 1 102 ? 1.100 6.853 8.440 1.00 86.12 102 GLY A CA 1
ATOM 793 C C . GLY A 1 102 ? 1.748 6.982 7.055 1.00 86.12 102 GLY A C 1
ATOM 794 O O . GLY A 1 102 ? 2.410 7.980 6.790 1.00 86.12 102 GLY A O 1
ATOM 795 N N . MET A 1 103 ? 1.567 5.991 6.177 1.00 87.19 103 MET A N 1
ATOM 796 C CA . MET A 1 103 ? 2.228 5.903 4.868 1.00 87.19 103 MET A CA 1
ATOM 797 C C . MET A 1 103 ? 1.341 6.351 3.707 1.00 87.19 103 MET A C 1
ATOM 799 O O . MET A 1 103 ? 1.847 6.693 2.641 1.00 87.19 103 MET A O 1
ATOM 803 N N . VAL A 1 104 ? 0.018 6.308 3.878 1.00 91.19 104 VAL A N 1
ATOM 804 C CA . VAL A 1 104 ? -0.941 6.590 2.804 1.00 91.19 104 VAL A CA 1
ATOM 805 C C . VAL A 1 104 ? -1.889 7.722 3.160 1.00 91.19 104 VAL A C 1
ATOM 807 O O . VAL A 1 104 ? -1.969 8.172 4.302 1.00 91.19 104 VAL A O 1
ATOM 810 N N . ASP A 1 105 ? -2.631 8.208 2.166 1.00 90.56 105 ASP A N 1
ATOM 811 C CA . ASP A 1 105 ? -3.626 9.241 2.417 1.00 90.56 105 ASP A CA 1
ATOM 812 C C . ASP A 1 105 ? -4.779 8.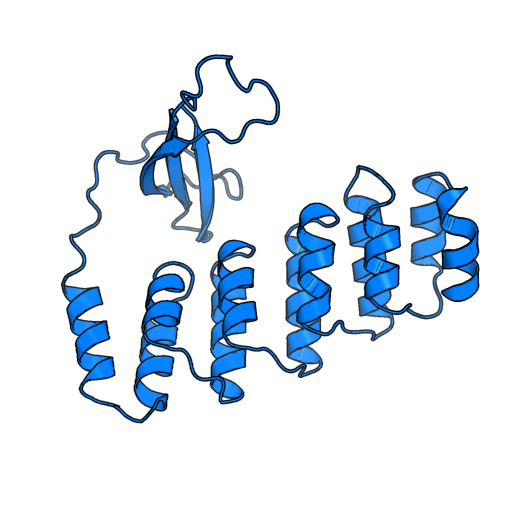752 3.314 1.00 90.56 105 ASP A C 1
ATOM 814 O O . ASP A 1 105 ? -5.069 7.559 3.434 1.00 90.56 105 ASP A O 1
ATOM 818 N N . LEU A 1 106 ? -5.464 9.716 3.938 1.00 89.75 106 LEU A N 1
ATOM 819 C CA . LEU A 1 106 ? -6.549 9.456 4.883 1.00 89.75 106 LEU A CA 1
ATOM 820 C C . LEU A 1 106 ? -7.655 8.568 4.298 1.00 89.75 106 LEU A C 1
ATOM 822 O O . LEU A 1 106 ? -8.239 7.764 5.027 1.00 89.75 106 LEU A O 1
ATOM 826 N N . ASP A 1 107 ? -7.996 8.746 3.020 1.00 93.69 107 ASP A N 1
ATOM 827 C CA . ASP A 1 107 ? -9.087 7.993 2.404 1.00 93.69 107 ASP A CA 1
ATOM 828 C C . 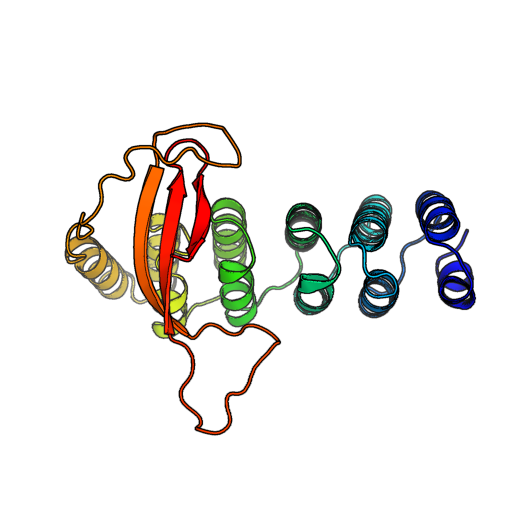ASP A 1 107 ? -8.705 6.516 2.304 1.00 93.69 107 ASP A C 1
ATOM 830 O O . ASP A 1 107 ? -9.460 5.646 2.750 1.00 93.69 107 ASP A O 1
ATOM 834 N N . LEU A 1 108 ? -7.504 6.228 1.802 1.00 95.00 108 LEU A N 1
ATOM 835 C CA . LEU A 1 108 ? -7.016 4.862 1.706 1.00 95.00 108 LEU A CA 1
ATOM 836 C C . LEU A 1 108 ? -6.796 4.232 3.088 1.00 95.00 108 LEU A C 1
ATOM 838 O O . LEU A 1 108 ? -7.244 3.103 3.305 1.00 95.00 108 LEU A O 1
ATOM 842 N N . ALA A 1 109 ? -6.206 4.960 4.040 1.00 96.31 109 ALA A N 1
ATOM 843 C CA . ALA A 1 109 ? -6.042 4.503 5.421 1.00 96.31 109 ALA A CA 1
ATOM 844 C C . ALA A 1 109 ? -7.400 4.161 6.063 1.00 96.31 109 ALA A C 1
ATOM 846 O O . ALA A 1 109 ? -7.583 3.089 6.645 1.00 96.31 109 ALA A O 1
ATOM 847 N N . THR A 1 110 ? -8.406 5.021 5.877 1.00 95.69 110 THR A N 1
ATOM 848 C CA . THR A 1 110 ? -9.767 4.793 6.386 1.00 95.69 110 THR A CA 1
ATOM 849 C C . THR A 1 110 ? -10.430 3.590 5.715 1.00 95.69 110 THR A C 1
ATOM 851 O O . THR A 1 110 ? -11.091 2.789 6.386 1.00 95.69 110 THR A O 1
ATOM 854 N N . ARG A 1 111 ? -10.258 3.415 4.398 1.00 96.81 111 ARG A N 1
ATOM 855 C CA . ARG A 1 111 ? -10.761 2.239 3.669 1.00 96.81 111 ARG A CA 1
ATOM 856 C C . ARG A 1 111 ? -10.112 0.951 4.170 1.00 96.81 111 ARG A C 1
ATOM 858 O O . ARG A 1 111 ? -10.835 -0.013 4.433 1.00 96.81 111 ARG A O 1
ATOM 865 N N . LEU A 1 112 ? -8.796 0.952 4.371 1.00 97.38 112 LEU A N 1
ATOM 866 C CA . LEU A 1 112 ? -8.045 -0.177 4.918 1.00 97.38 112 LEU A CA 1
ATOM 867 C C . LEU A 1 112 ? -8.491 -0.522 6.346 1.00 97.38 112 LEU A C 1
ATOM 869 O O . LEU A 1 112 ? -8.749 -1.687 6.662 1.00 97.38 112 LEU A O 1
ATOM 873 N N . PHE A 1 113 ? -8.679 0.485 7.195 1.00 96.88 113 PHE A N 1
ATOM 874 C CA . PHE A 1 113 ? -9.173 0.294 8.555 1.00 96.88 113 PHE A CA 1
ATOM 875 C C . PHE A 1 113 ? -10.592 -0.293 8.578 1.00 96.88 113 PHE A C 1
ATOM 877 O O . PHE A 1 113 ? -10.853 -1.294 9.255 1.00 96.88 113 PHE A O 1
ATOM 884 N N . ARG A 1 114 ? -11.513 0.247 7.768 1.00 95.44 114 ARG A N 1
ATOM 885 C CA . ARG A 1 114 ? -12.871 -0.308 7.609 1.00 95.44 114 ARG A CA 1
ATOM 886 C C . ARG A 1 114 ? -12.838 -1.743 7.074 1.00 95.44 114 ARG A C 1
ATOM 888 O O . ARG A 1 114 ? -13.610 -2.583 7.548 1.00 95.44 114 ARG A O 1
ATOM 895 N N . TYR A 1 115 ? -11.941 -2.041 6.133 1.00 96.06 115 TYR A N 1
ATOM 896 C CA . TYR A 1 115 ? -11.709 -3.391 5.623 1.00 96.06 115 TYR A CA 1
ATOM 897 C C . TYR A 1 115 ? -11.288 -4.353 6.746 1.00 96.06 115 TYR A C 1
ATOM 899 O O . TYR A 1 115 ? -11.914 -5.404 6.918 1.00 96.06 115 TYR A O 1
ATOM 907 N N . ALA A 1 116 ? -10.310 -3.971 7.572 1.00 95.81 116 ALA A N 1
ATOM 908 C CA . ALA A 1 116 ? -9.836 -4.766 8.704 1.00 95.81 116 ALA A CA 1
ATOM 909 C C . ALA A 1 116 ? -10.954 -5.049 9.726 1.00 95.81 116 ALA A C 1
ATOM 911 O O . ALA A 1 116 ? -11.198 -6.202 10.098 1.00 95.81 116 ALA A O 1
ATOM 912 N N . ILE A 1 117 ? -11.719 -4.024 10.118 1.00 93.56 117 ILE A N 1
ATOM 913 C CA . ILE A 1 117 ? -12.872 -4.173 11.026 1.00 93.56 117 ILE A CA 1
ATOM 914 C C . ILE A 1 117 ? -13.937 -5.093 10.413 1.00 93.56 117 ILE A C 1
ATOM 916 O O . ILE A 1 117 ? -14.506 -5.941 11.106 1.00 93.56 117 ILE A O 1
ATOM 920 N N . GLY A 1 118 ? -14.217 -4.959 9.113 1.00 91.75 118 GLY A N 1
ATOM 921 C CA . GLY A 1 118 ? -15.135 -5.837 8.381 1.00 91.75 118 GLY A CA 1
ATOM 922 C C . GLY A 1 118 ? -14.707 -7.309 8.389 1.00 91.75 118 GLY A C 1
ATOM 923 O O . GLY A 1 118 ? -15.557 -8.197 8.351 1.00 91.75 118 GLY A O 1
ATOM 924 N N . ARG A 1 119 ? -13.401 -7.571 8.511 1.00 91.38 119 ARG A N 1
ATOM 925 C CA . ARG A 1 119 ? -12.800 -8.907 8.653 1.00 91.38 119 ARG A CA 1
ATOM 926 C C . ARG A 1 119 ? -12.703 -9.394 10.101 1.00 91.38 119 ARG A C 1
ATOM 928 O O . ARG A 1 119 ? -12.216 -10.496 10.337 1.00 91.38 119 ARG A O 1
ATOM 935 N N . GLY A 1 120 ? -13.194 -8.611 11.061 1.00 90.31 120 GLY A N 1
ATOM 936 C CA . GLY A 1 120 ? -13.182 -8.962 12.479 1.00 90.31 120 GLY A CA 1
ATOM 937 C C . GLY A 1 120 ? -11.852 -8.696 13.183 1.00 90.31 120 GLY A C 1
ATOM 938 O O . GLY A 1 120 ? -11.664 -9.192 14.296 1.00 90.31 120 GLY A O 1
ATOM 939 N N . VAL A 1 121 ? -10.949 -7.918 12.574 1.00 92.31 121 VAL A N 1
ATOM 940 C CA . VAL A 1 121 ? -9.744 -7.428 13.254 1.00 92.31 121 VAL A CA 1
ATOM 941 C C . VAL A 1 121 ? -10.173 -6.543 14.421 1.00 92.31 121 VAL A C 1
ATOM 943 O O . VAL A 1 121 ? -11.067 -5.702 14.296 1.00 92.31 121 VAL A O 1
ATOM 946 N N . ARG A 1 122 ? -9.560 -6.772 15.582 1.00 90.44 122 ARG A N 1
ATOM 947 C CA . ARG A 1 122 ? -9.798 -5.990 16.794 1.00 90.44 122 ARG A CA 1
ATOM 948 C C . ARG A 1 122 ? -8.586 -5.121 17.062 1.00 90.44 122 ARG A C 1
ATOM 950 O O . ARG A 1 122 ? -7.466 -5.613 17.011 1.00 90.44 122 ARG A O 1
ATOM 957 N N . PHE A 1 123 ? -8.850 -3.872 17.411 1.00 90.19 123 PHE A N 1
ATOM 958 C CA . PHE A 1 123 ? -7.831 -2.889 17.741 1.00 90.19 123 PHE A CA 1
ATOM 959 C C . PHE A 1 123 ? -7.826 -2.648 19.248 1.00 90.19 123 PHE A C 1
ATOM 961 O O . PHE A 1 123 ? -8.884 -2.541 19.882 1.00 90.19 123 PHE A O 1
ATOM 968 N N . SER A 1 124 ? -6.634 -2.584 19.832 1.00 89.75 124 SER A N 1
ATOM 969 C CA . SER A 1 124 ? -6.442 -2.229 21.238 1.00 89.75 124 SER A CA 1
ATOM 970 C C . SER A 1 124 ? -6.821 -0.762 21.506 1.00 89.75 124 SER A C 1
ATOM 972 O O . SER A 1 124 ? -7.245 -0.028 20.615 1.00 89.75 124 SER A O 1
ATOM 974 N N . ALA A 1 125 ? -6.750 -0.317 22.765 1.00 86.69 125 ALA A N 1
ATOM 975 C CA . ALA A 1 125 ? -6.907 1.108 23.070 1.00 86.69 125 ALA A CA 1
ATOM 976 C C . ALA A 1 125 ? -5.756 1.935 22.477 1.00 86.69 125 ALA A C 1
ATOM 978 O O . ALA A 1 125 ? -6.037 2.914 21.802 1.00 86.69 125 ALA A O 1
ATOM 979 N N . GLN A 1 126 ? -4.510 1.475 22.642 1.00 89.75 126 GLN A N 1
ATOM 980 C CA . GLN A 1 126 ? -3.325 2.150 22.109 1.00 89.75 126 GLN A CA 1
ATOM 981 C C . GLN A 1 126 ? -3.387 2.281 20.586 1.00 89.75 126 GLN A C 1
ATOM 983 O O . GLN A 1 126 ? -3.335 3.387 20.083 1.00 89.75 126 GLN A O 1
ATOM 988 N N . GLN A 1 127 ? -3.651 1.189 19.862 1.00 91.12 127 GLN A N 1
ATOM 989 C CA . GLN A 1 127 ? -3.737 1.230 18.394 1.00 91.12 127 GLN A CA 1
ATOM 990 C C . GLN A 1 127 ? -4.858 2.150 17.883 1.00 91.12 127 GLN A C 1
ATOM 992 O O . GLN A 1 127 ? -4.759 2.697 16.796 1.00 91.12 127 GLN A O 1
ATOM 997 N N . ARG A 1 128 ? -5.954 2.316 18.637 1.00 90.50 128 ARG A N 1
ATOM 998 C CA . ARG A 1 128 ? -7.003 3.284 18.271 1.00 90.50 128 ARG A CA 1
ATOM 999 C C . ARG A 1 128 ? -6.565 4.722 18.517 1.00 90.50 128 ARG A C 1
ATOM 1001 O O . ARG A 1 128 ? -6.972 5.584 17.752 1.00 90.50 128 ARG A O 1
ATOM 1008 N N . ASP A 1 129 ? -5.779 4.952 19.565 1.00 87.75 129 ASP A N 1
ATOM 1009 C CA . ASP A 1 129 ? -5.175 6.254 19.837 1.00 87.75 129 ASP A CA 1
ATOM 1010 C C . ASP A 1 129 ? -4.103 6.577 18.770 1.00 87.75 129 ASP A C 1
ATOM 1012 O O . ASP A 1 129 ? -4.064 7.702 18.290 1.00 87.75 129 ASP A O 1
ATOM 1016 N N . ASP A 1 130 ? -3.324 5.590 18.310 1.00 91.06 130 ASP A N 1
ATOM 1017 C CA . ASP A 1 130 ? -2.332 5.755 17.230 1.00 91.06 130 ASP A CA 1
ATOM 1018 C C . ASP A 1 130 ? -2.986 6.061 15.868 1.00 91.06 130 ASP A C 1
ATOM 1020 O O . ASP A 1 130 ? -2.409 6.749 15.033 1.00 91.06 130 ASP A O 1
ATOM 1024 N N . LEU A 1 131 ? -4.212 5.574 15.645 1.00 91.62 131 LEU A N 1
ATOM 1025 C CA . LEU A 1 131 ? -4.998 5.836 14.435 1.00 91.62 131 LEU A CA 1
ATOM 1026 C C . LEU A 1 131 ? -5.802 7.150 14.504 1.00 91.62 131 LEU A C 1
ATOM 1028 O O . LEU A 1 131 ? -6.392 7.552 13.497 1.00 91.62 131 LEU A O 1
ATOM 1032 N N . ASP A 1 132 ? -5.854 7.826 15.657 1.00 88.75 132 ASP A N 1
ATOM 1033 C CA . ASP A 1 132 ? -6.595 9.083 15.810 1.00 88.75 132 ASP A CA 1
ATOM 1034 C C . ASP A 1 132 ? -5.995 10.183 14.920 1.00 88.75 132 ASP A C 1
ATOM 1036 O O . ASP A 1 132 ? -4.812 10.509 14.983 1.00 88.75 132 ASP A O 1
ATOM 1040 N N . GLY A 1 133 ? -6.824 10.759 14.048 1.00 87.31 133 GLY A N 1
ATOM 1041 C CA . GLY A 1 133 ? -6.400 11.735 13.042 1.00 87.31 133 GLY A CA 1
ATOM 1042 C C . GLY A 1 133 ? -5.775 11.146 11.769 1.00 87.31 133 GLY A C 1
ATOM 1043 O O . GLY A 1 133 ? -5.655 11.892 10.791 1.00 87.31 133 GLY A O 1
ATOM 1044 N N . LEU A 1 134 ? -5.453 9.846 11.748 1.00 89.75 134 LEU A N 1
ATOM 1045 C CA . LEU A 1 134 ? -4.971 9.106 10.569 1.00 89.75 134 LEU A CA 1
ATOM 1046 C C . LEU A 1 134 ? -6.078 8.316 9.856 1.00 89.75 134 LEU A C 1
ATOM 1048 O O . LEU A 1 134 ? -5.913 7.921 8.705 1.00 89.75 134 LEU A O 1
ATOM 1052 N N . VAL A 1 135 ? -7.222 8.116 10.515 1.00 91.88 135 VAL A N 1
ATOM 1053 C CA . VAL A 1 135 ? -8.461 7.592 9.920 1.00 91.88 135 VAL A CA 1
ATOM 1054 C C . VAL A 1 135 ? -9.650 8.481 10.295 1.00 91.88 135 VAL A C 1
ATOM 1056 O O . VAL A 1 135 ? -9.553 9.327 11.184 1.00 91.88 135 VAL A O 1
ATOM 1059 N N . GLU A 1 136 ? -10.781 8.324 9.607 1.00 90.00 136 GLU A N 1
ATOM 1060 C CA . GLU A 1 136 ? -12.001 9.065 9.950 1.00 90.00 136 GLU A CA 1
ATOM 1061 C C . GLU A 1 136 ? -12.555 8.679 11.339 1.00 90.00 136 GLU A C 1
ATOM 1063 O O . GLU A 1 136 ? -12.632 7.500 11.701 1.00 90.00 136 GLU A O 1
ATOM 1068 N N . ASP A 1 137 ? -13.002 9.687 12.099 1.00 86.94 137 ASP A N 1
ATOM 1069 C CA . ASP A 1 137 ? -13.545 9.537 13.458 1.00 86.94 137 ASP A CA 1
ATOM 1070 C C . ASP A 1 137 ? -14.713 8.529 13.521 1.00 86.94 137 ASP A C 1
ATOM 1072 O O . ASP A 1 137 ? -14.822 7.735 14.457 1.00 86.94 137 ASP A O 1
ATOM 1076 N N . ASP A 1 138 ? -15.575 8.506 12.500 1.00 88.88 138 ASP A N 1
ATOM 1077 C CA . ASP A 1 138 ? -16.721 7.592 12.428 1.00 88.88 138 ASP A CA 1
ATOM 1078 C C . ASP A 1 138 ? -16.284 6.119 12.303 1.00 88.88 138 ASP A C 1
ATOM 1080 O O . ASP A 1 138 ? -16.924 5.211 12.845 1.00 88.88 138 ASP A O 1
ATOM 1084 N N . ALA A 1 139 ? -15.157 5.868 11.633 1.00 88.19 139 ALA A N 1
ATOM 1085 C CA . ALA A 1 139 ? -14.565 4.548 11.528 1.00 88.19 139 ALA A CA 1
ATOM 1086 C C . ALA A 1 139 ? -14.013 4.095 12.890 1.00 88.19 139 ALA A C 1
ATOM 1088 O O . ALA A 1 139 ? -14.199 2.930 13.267 1.00 88.19 139 ALA A O 1
ATOM 1089 N N . LEU A 1 140 ? -13.400 5.001 13.666 1.00 86.50 140 LEU A N 1
ATOM 1090 C CA . LEU A 1 140 ? -12.931 4.719 15.033 1.00 86.50 140 LEU A CA 1
ATOM 1091 C C . LEU A 1 140 ? -14.097 4.398 15.975 1.00 86.50 140 LEU A C 1
ATOM 1093 O O . LEU A 1 140 ? -14.034 3.431 16.747 1.00 86.50 140 LEU A O 1
ATOM 1097 N N . GLU A 1 141 ? -15.200 5.141 15.878 1.00 84.56 141 GLU A N 1
ATOM 1098 C CA . GLU A 1 141 ? -16.426 4.856 16.630 1.00 84.56 141 GLU A CA 1
ATOM 1099 C C . GLU A 1 141 ? -17.019 3.479 16.267 1.00 84.56 141 GLU A C 1
ATOM 1101 O O . GLU A 1 141 ? -17.404 2.691 17.147 1.00 84.56 141 GLU A O 1
ATOM 1106 N N . ALA A 1 142 ? -17.038 3.130 14.976 1.00 80.75 142 ALA A N 1
ATOM 1107 C CA . ALA A 1 142 ? -17.490 1.821 14.502 1.00 80.75 142 ALA A CA 1
ATOM 1108 C C . ALA A 1 142 ? -16.611 0.666 15.028 1.00 80.75 142 ALA A C 1
ATOM 1110 O O . ALA A 1 142 ? -17.124 -0.404 15.380 1.00 80.75 142 ALA A O 1
ATOM 1111 N N . ALA A 1 143 ? -15.297 0.872 15.142 1.00 81.31 143 ALA A N 1
ATOM 1112 C CA . ALA A 1 143 ? -14.384 -0.100 15.743 1.00 81.31 143 ALA A CA 1
ATOM 1113 C C . ALA A 1 143 ? -14.659 -0.299 17.247 1.00 81.31 143 ALA A C 1
ATOM 1115 O O . ALA A 1 143 ? -14.706 -1.430 17.750 1.00 81.31 143 ALA A O 1
ATOM 1116 N N . ALA A 1 144 ? -14.887 0.801 17.973 1.00 75.94 144 ALA A N 1
ATOM 1117 C CA . ALA A 1 144 ? -15.143 0.789 19.412 1.00 75.94 144 ALA A CA 1
ATOM 1118 C C . ALA A 1 144 ? -16.456 0.071 19.775 1.00 75.94 144 ALA A C 1
ATOM 1120 O O . ALA A 1 144 ? -16.515 -0.673 20.758 1.00 75.94 144 ALA A O 1
ATOM 1121 N N . THR A 1 145 ? -17.505 0.240 18.967 1.00 72.88 145 THR A N 1
ATOM 1122 C CA . THR A 1 145 ? -18.812 -0.408 19.188 1.00 72.88 145 THR A CA 1
ATOM 1123 C C . THR A 1 145 ? -18.783 -1.923 18.952 1.00 72.88 145 THR A C 1
ATOM 1125 O O . THR A 1 145 ? -19.437 -2.669 19.685 1.00 72.88 145 THR A O 1
ATOM 1128 N N . ARG A 1 146 ? -17.982 -2.408 17.992 1.00 66.38 146 ARG A N 1
ATOM 1129 C CA . ARG A 1 146 ? -17.852 -3.842 17.656 1.00 66.38 146 ARG A CA 1
ATOM 1130 C C . ARG A 1 146 ? -16.995 -4.656 18.628 1.00 66.38 146 ARG A C 1
ATOM 1132 O O . ARG A 1 146 ? -17.112 -5.879 18.666 1.00 66.38 146 ARG A O 1
ATOM 1139 N N . SER A 1 147 ? -16.180 -4.001 19.449 1.00 54.97 147 SER A N 1
ATOM 1140 C CA . SER A 1 147 ? -15.215 -4.659 20.343 1.00 54.97 147 SER A CA 1
ATOM 1141 C C . SER A 1 147 ? -15.826 -5.214 21.649 1.00 54.97 147 SER A C 1
ATOM 1143 O O . SER A 1 147 ? -15.104 -5.713 22.506 1.00 54.97 147 SER A O 1
ATOM 1145 N N . GLY A 1 148 ? -17.159 -5.187 21.810 1.00 48.81 148 GLY A N 1
ATOM 1146 C CA . GLY A 1 148 ? -17.871 -5.860 22.914 1.00 48.81 148 GLY A CA 1
ATOM 1147 C C . GLY A 1 148 ? -18.022 -5.055 24.214 1.00 48.81 148 GLY A C 1
ATOM 1148 O O . GLY A 1 148 ? -18.634 -5.534 25.163 1.00 48.81 148 GLY A O 1
ATOM 1149 N N . SER A 1 149 ? -17.555 -3.807 24.253 1.00 47.47 149 SER A N 1
ATOM 1150 C CA . SER A 1 149 ? -17.707 -2.848 25.365 1.00 47.47 149 SER A CA 1
ATOM 1151 C C . SER A 1 149 ? -18.632 -1.672 24.991 1.00 47.47 149 SER A C 1
ATOM 1153 O O . SER A 1 149 ? -18.451 -0.536 25.440 1.00 47.47 149 SER A O 1
ATOM 1155 N N . GLY A 1 150 ? -19.639 -1.963 24.155 1.00 47.00 150 GLY A N 1
ATOM 1156 C CA . GLY A 1 150 ? -20.338 -1.061 23.222 1.00 47.00 150 GLY A CA 1
ATOM 1157 C C . GLY A 1 150 ? -21.161 0.117 23.763 1.00 47.00 150 GLY A C 1
ATOM 1158 O O . GLY A 1 150 ? -21.998 0.640 23.039 1.00 47.00 150 GLY A O 1
ATOM 1159 N N . ARG A 1 151 ? -20.937 0.578 24.995 1.00 54.06 151 ARG A N 1
ATOM 1160 C CA . ARG A 1 151 ? -21.375 1.923 25.421 1.00 54.06 151 ARG A CA 1
ATOM 1161 C C . ARG A 1 151 ? -20.261 2.714 26.074 1.00 54.06 151 ARG A C 1
ATOM 1163 O O . ARG A 1 151 ? -20.095 3.873 25.743 1.00 54.06 151 ARG A O 1
ATOM 1170 N N . ARG A 1 152 ? -19.461 2.095 26.945 1.00 56.06 152 ARG A N 1
ATOM 1171 C CA . ARG A 1 152 ? -18.410 2.807 27.683 1.00 56.06 152 ARG A CA 1
ATOM 1172 C C . ARG A 1 152 ? -17.235 3.192 26.786 1.00 56.06 152 ARG A C 1
ATOM 1174 O O . ARG A 1 152 ? -16.818 4.336 26.835 1.00 56.06 152 ARG A O 1
ATOM 1181 N N . ALA A 1 153 ? -16.787 2.288 25.911 1.00 56.66 153 ALA A N 1
ATOM 1182 C CA . ALA A 1 153 ? -15.706 2.581 24.966 1.00 56.66 153 ALA A CA 1
ATOM 1183 C C . ALA A 1 153 ? -16.131 3.589 23.884 1.00 56.66 153 ALA A C 1
ATOM 1185 O O . ALA A 1 153 ? -15.361 4.477 23.541 1.00 56.66 153 ALA A O 1
ATOM 1186 N N . ALA A 1 154 ? -17.367 3.489 23.381 1.00 58.22 154 ALA A N 1
ATOM 1187 C CA . ALA A 1 154 ? -17.919 4.471 22.445 1.00 58.22 154 ALA A CA 1
ATOM 1188 C C . ALA A 1 154 ? -18.096 5.847 23.111 1.00 58.22 154 ALA A C 1
ATOM 1190 O O . ALA A 1 154 ? -17.770 6.869 22.520 1.00 58.22 154 ALA A O 1
ATOM 1191 N N . GLN A 1 155 ? -18.545 5.874 24.369 1.00 60.97 155 GLN A N 1
ATOM 1192 C CA . GLN A 1 155 ? -18.698 7.105 25.136 1.00 60.97 155 GLN A CA 1
ATOM 1193 C C . GLN A 1 155 ? -17.350 7.712 25.544 1.00 60.97 155 GLN A C 1
ATOM 1195 O O . GLN A 1 155 ? -17.242 8.930 25.580 1.00 60.97 155 GLN A O 1
ATOM 1200 N N . GLU A 1 156 ? -16.311 6.913 25.799 1.00 64.06 156 GLU A N 1
ATOM 1201 C CA . GLU A 1 156 ? -14.935 7.395 25.996 1.00 64.06 156 GLU A CA 1
ATOM 1202 C C . GLU A 1 156 ? -14.376 8.041 24.725 1.00 64.06 156 GLU A C 1
ATOM 1204 O O . GLU A 1 156 ? -13.841 9.143 24.812 1.00 64.06 156 GLU A O 1
ATOM 1209 N N . VAL A 1 157 ? -14.565 7.418 23.555 1.00 61.44 157 VAL A N 1
ATOM 1210 C CA . VAL A 1 157 ? -14.182 8.009 22.259 1.00 61.44 157 VAL A CA 1
ATOM 1211 C C . VAL A 1 157 ? -14.950 9.310 22.017 1.00 61.44 157 VAL A C 1
ATOM 1213 O O . VAL A 1 157 ? -14.325 10.341 21.804 1.00 61.44 157 VAL A O 1
ATOM 1216 N N . GLN A 1 158 ? -16.278 9.316 22.176 1.00 62.12 158 GLN A N 1
ATOM 1217 C CA . GLN A 1 158 ? -17.087 10.535 22.039 1.00 62.12 158 GLN A CA 1
ATOM 1218 C C . GLN A 1 158 ? -16.680 11.631 23.026 1.00 62.12 158 GLN A C 1
ATOM 1220 O O . GLN A 1 158 ? -16.626 12.799 22.659 1.00 62.12 158 GLN A O 1
ATOM 1225 N N . THR A 1 159 ? -16.376 11.275 24.276 1.00 65.00 159 THR A N 1
ATOM 1226 C CA . THR A 1 159 ? -15.949 12.248 25.291 1.00 65.00 159 THR A CA 1
ATOM 1227 C C . THR A 1 159 ? -14.575 12.818 24.949 1.00 65.00 159 THR A C 1
ATOM 1229 O O . THR A 1 159 ? -14.370 14.009 25.139 1.00 65.00 159 THR A O 1
ATOM 1232 N N . ARG A 1 160 ? -13.649 12.013 24.411 1.00 63.56 160 ARG A N 1
ATOM 1233 C CA . ARG A 1 160 ? -12.330 12.477 23.948 1.00 63.56 160 ARG A CA 1
ATOM 1234 C C . ARG A 1 160 ? -12.433 13.350 22.701 1.00 63.56 160 ARG A C 1
ATOM 1236 O O . ARG A 1 160 ? -11.876 14.441 22.706 1.00 63.56 160 ARG A O 1
ATOM 1243 N N . LEU A 1 161 ? -13.199 12.931 21.691 1.00 59.06 161 LEU A N 1
ATOM 1244 C CA . LEU A 1 161 ? -13.470 13.730 20.491 1.00 59.06 161 LEU A CA 1
ATOM 1245 C C . LEU A 1 161 ? -14.125 15.070 20.857 1.00 59.06 161 LEU A C 1
ATOM 1247 O O . LEU A 1 161 ? -13.724 16.111 20.344 1.00 59.06 161 LEU A O 1
ATOM 1251 N N . ALA A 1 162 ? -15.066 15.066 21.806 1.00 57.81 162 ALA A N 1
ATOM 1252 C CA . ALA A 1 162 ? -15.710 16.276 22.317 1.00 57.81 162 ALA A CA 1
ATOM 1253 C C . ALA A 1 162 ? -14.805 17.126 23.229 1.00 57.81 162 ALA A C 1
ATOM 1255 O O . ALA A 1 162 ? -15.017 18.332 23.342 1.00 57.81 162 ALA A O 1
ATOM 1256 N N . ALA A 1 163 ? -13.816 16.515 23.890 1.00 51.84 163 ALA A N 1
ATOM 1257 C CA . ALA A 1 163 ? -12.836 17.189 24.740 1.00 51.84 163 ALA A CA 1
ATOM 1258 C C . ALA A 1 163 ? -11.570 17.614 23.984 1.00 51.84 163 ALA A C 1
ATOM 1260 O O . ALA A 1 163 ? -10.682 18.204 24.607 1.00 51.84 163 ALA A O 1
ATOM 1261 N N . ARG A 1 164 ? -11.477 17.355 22.666 1.00 49.97 164 ARG A N 1
ATOM 1262 C CA . ARG A 1 164 ? -10.419 17.930 21.831 1.00 49.97 164 ARG A CA 1
ATOM 1263 C C . ARG A 1 164 ? -10.468 19.443 22.034 1.00 49.97 164 ARG A C 1
ATOM 1265 O O . ARG A 1 164 ? -11.512 20.048 21.763 1.00 49.97 164 ARG A O 1
ATOM 1272 N N . PRO A 1 165 ? -9.385 20.078 22.519 1.00 39.16 165 PRO A N 1
ATOM 1273 C CA . PRO A 1 165 ? -9.309 21.521 22.432 1.00 39.16 165 PRO A CA 1
ATOM 1274 C C . PRO A 1 165 ? -9.535 21.865 20.962 1.00 39.16 165 PRO A C 1
ATOM 1276 O O . PRO A 1 165 ? -8.956 21.220 20.082 1.00 39.16 165 PRO A O 1
ATOM 1279 N N . ALA A 1 166 ? -10.423 22.831 20.695 1.00 38.53 166 ALA A N 1
ATOM 1280 C CA . ALA A 1 166 ? -10.542 23.395 19.357 1.00 38.53 166 ALA A CA 1
ATOM 1281 C C . ALA A 1 166 ? -9.115 23.628 18.842 1.00 38.53 166 ALA A C 1
ATOM 1283 O O . ALA A 1 166 ? -8.298 24.105 19.643 1.00 38.53 166 ALA A O 1
ATOM 1284 N N . PRO A 1 167 ? -8.794 23.232 17.593 1.00 38.22 167 PRO A N 1
ATOM 1285 C CA . PRO A 1 167 ? -7.437 23.344 17.079 1.00 38.22 167 PRO A CA 1
ATOM 1286 C C . PRO A 1 167 ? -6.924 24.725 17.457 1.00 38.22 167 PRO A C 1
ATOM 1288 O O . PRO A 1 167 ? -7.616 25.721 17.226 1.00 38.22 167 PRO A O 1
ATOM 1291 N N . ILE A 1 168 ? -5.791 24.774 18.160 1.00 35.16 168 ILE A N 1
ATOM 1292 C CA . ILE A 1 168 ? -5.178 26.039 18.540 1.00 35.16 168 ILE A CA 1
ATOM 1293 C C . ILE A 1 168 ? -4.772 26.681 17.216 1.00 35.16 168 ILE A C 1
ATOM 1295 O O . ILE A 1 168 ? -3.721 26.389 16.660 1.00 35.16 168 ILE A O 1
ATOM 1299 N N . VAL A 1 169 ? -5.661 27.510 16.667 1.00 39.44 169 VAL A N 1
ATOM 1300 C CA . VAL A 1 169 ? -5.411 28.299 15.468 1.00 39.44 169 VAL A CA 1
ATOM 1301 C C . VAL A 1 169 ? -4.412 29.370 15.877 1.00 39.44 169 VAL A C 1
ATOM 1303 O O . VAL A 1 169 ? -4.780 30.443 16.355 1.00 39.44 169 VAL A O 1
ATOM 1306 N N . ARG A 1 170 ? -3.126 29.068 15.724 1.00 36.50 170 ARG A N 1
ATOM 1307 C CA . ARG A 1 170 ? -2.056 30.066 15.705 1.00 36.50 170 ARG A CA 1
ATOM 1308 C C . ARG A 1 170 ? -1.414 30.092 14.324 1.00 36.50 170 ARG A C 1
ATOM 1310 O O . ARG A 1 170 ? -0.235 29.860 14.145 1.00 36.50 170 ARG A O 1
ATOM 1317 N N . GLY A 1 171 ? -2.231 30.426 13.332 1.00 47.50 171 GLY A N 1
ATOM 1318 C CA . GLY A 1 171 ? -1.788 30.650 11.960 1.00 47.50 171 GLY A CA 1
ATOM 1319 C C . GLY A 1 171 ? -2.910 30.322 10.994 1.00 47.50 171 GLY A C 1
ATOM 1320 O O . GLY A 1 171 ? -3.323 29.177 10.870 1.00 47.50 171 GLY A O 1
ATOM 1321 N N . ASP A 1 172 ? -3.439 31.330 10.319 1.00 50.94 172 ASP A N 1
ATOM 1322 C CA . ASP A 1 172 ? -4.594 31.231 9.426 1.00 50.94 172 ASP A CA 1
ATOM 1323 C C . ASP A 1 172 ? -4.225 30.817 7.990 1.00 50.94 172 ASP A C 1
ATOM 1325 O O . ASP A 1 172 ? -4.996 31.057 7.065 1.00 50.94 172 ASP A O 1
ATOM 1329 N N . GLY A 1 173 ? -3.047 30.206 7.788 1.00 52.88 173 GLY A N 1
ATOM 1330 C CA . GLY A 1 173 ? -2.612 29.672 6.489 1.00 52.88 173 GLY A CA 1
ATOM 1331 C C . GLY A 1 173 ? -2.577 30.706 5.355 1.00 52.88 173 GLY A C 1
ATOM 1332 O O . GLY A 1 173 ? -2.511 30.330 4.184 1.00 52.88 173 GLY A O 1
ATOM 1333 N N . ARG A 1 174 ? -2.656 32.011 5.665 1.00 57.16 174 ARG A N 1
ATOM 1334 C CA . ARG A 1 174 ? -2.797 33.060 4.650 1.00 57.16 174 ARG A CA 1
ATOM 1335 C C . ARG A 1 174 ? -1.599 33.051 3.711 1.00 57.16 174 ARG A C 1
ATOM 1337 O O . ARG A 1 174 ? -0.477 33.315 4.126 1.00 57.16 174 ARG A O 1
ATOM 1344 N N . GLY A 1 175 ? -1.877 32.816 2.431 1.00 66.12 175 GLY A N 1
ATOM 1345 C CA . GLY A 1 175 ? -0.887 32.844 1.355 1.00 66.12 175 GLY A CA 1
ATOM 1346 C C . GLY A 1 175 ? -0.326 31.478 0.959 1.00 66.12 175 GLY A C 1
ATOM 1347 O O . GLY A 1 175 ? 0.397 31.418 -0.029 1.00 66.12 175 GLY A O 1
ATOM 1348 N N . VAL A 1 176 ? -0.690 30.396 1.654 1.00 74.75 176 VAL A N 1
ATOM 1349 C CA . VAL A 1 176 ? -0.265 29.038 1.294 1.00 74.75 176 VAL A CA 1
ATOM 1350 C C . VAL A 1 176 ? -1.318 28.400 0.384 1.00 74.75 176 VAL A C 1
ATOM 1352 O O . VAL A 1 176 ? -2.503 28.345 0.721 1.00 74.75 176 VAL A O 1
ATOM 1355 N N . ALA A 1 177 ? -0.897 27.933 -0.790 1.00 83.00 177 ALA A N 1
ATOM 1356 C CA . ALA A 1 177 ? -1.749 27.202 -1.720 1.00 83.00 177 ALA A CA 1
ATOM 1357 C C . ALA A 1 177 ? -1.402 25.715 -1.676 1.00 83.00 177 ALA A C 1
ATOM 1359 O O . ALA A 1 177 ? -0.234 25.341 -1.657 1.00 83.00 177 ALA A O 1
ATOM 1360 N N . CYS A 1 178 ? -2.423 24.862 -1.701 1.00 79.94 178 CYS A N 1
ATOM 1361 C CA . CYS A 1 178 ? -2.231 23.423 -1.766 1.00 79.94 178 CYS A CA 1
ATOM 1362 C C . CYS A 1 178 ? -1.416 23.047 -3.014 1.00 79.94 178 CYS A C 1
ATOM 1364 O O . CYS A 1 178 ? -1.892 23.311 -4.124 1.00 79.94 178 CYS A O 1
ATOM 1366 N N . PRO A 1 179 ? -0.265 22.365 -2.876 1.00 80.44 179 PRO A N 1
ATOM 1367 C CA . PRO A 1 179 ? 0.577 22.014 -4.019 1.00 80.44 179 PRO A CA 1
ATOM 1368 C C . PRO A 1 179 ? -0.123 21.037 -4.975 1.00 80.44 179 PRO A C 1
ATOM 1370 O O . PRO A 1 179 ? 0.131 21.050 -6.175 1.00 80.44 179 PRO A O 1
ATOM 1373 N N . LYS A 1 180 ? -1.076 20.241 -4.468 1.00 80.44 180 LYS A N 1
ATOM 1374 C CA . LYS A 1 180 ? -1.843 19.276 -5.267 1.00 80.44 180 LYS A CA 1
ATOM 1375 C C . LYS A 1 180 ? -2.967 19.905 -6.097 1.00 80.44 180 LYS A C 1
ATOM 1377 O O . LYS A 1 180 ? -3.240 19.438 -7.196 1.00 80.44 180 LYS A O 1
ATOM 1382 N N . CYS A 1 181 ? -3.680 20.912 -5.579 1.00 81.75 181 CYS A N 1
ATOM 1383 C CA . CYS A 1 181 ? -4.900 21.422 -6.235 1.00 81.75 181 CYS A CA 1
ATOM 1384 C C . CYS A 1 181 ? -4.997 22.949 -6.372 1.00 81.75 181 CYS A C 1
ATOM 1386 O O . CYS A 1 181 ? -6.004 23.450 -6.871 1.00 81.75 181 CYS A O 1
ATOM 1388 N N . GLY A 1 182 ? -3.998 23.697 -5.899 1.00 82.88 182 GLY A N 1
ATOM 1389 C CA . GLY A 1 182 ? -3.952 25.161 -5.953 1.00 82.88 182 GLY A CA 1
ATOM 1390 C C . GLY A 1 182 ? -4.953 25.882 -5.043 1.00 82.88 182 GLY A C 1
ATOM 1391 O O . GLY A 1 182 ? -5.036 27.106 -5.077 1.00 82.88 182 GLY A O 1
ATOM 1392 N N . SER A 1 183 ? -5.733 25.156 -4.234 1.00 80.25 183 SER A N 1
ATOM 1393 C CA . SER A 1 183 ? -6.680 25.759 -3.291 1.00 80.25 183 SER A CA 1
ATOM 1394 C C . SER A 1 183 ? -5.947 26.493 -2.171 1.00 80.25 183 SER A C 1
ATOM 1396 O O . SER A 1 183 ? -5.036 25.930 -1.571 1.00 80.25 183 SER A O 1
ATOM 1398 N N . THR A 1 184 ? -6.395 27.701 -1.836 1.00 82.25 184 THR A N 1
ATOM 1399 C CA . THR A 1 184 ? -5.947 28.452 -0.649 1.00 82.25 184 THR A CA 1
ATOM 1400 C C . THR A 1 184 ? -6.747 28.104 0.608 1.00 82.25 184 THR A C 1
ATOM 1402 O O . THR A 1 184 ? -6.485 28.641 1.679 1.00 82.25 184 THR A O 1
ATOM 1405 N N . ASP A 1 185 ? -7.731 27.209 0.487 1.00 81.38 185 ASP A N 1
ATOM 1406 C CA . ASP A 1 185 ? -8.480 26.661 1.618 1.00 81.38 185 ASP A CA 1
ATOM 1407 C C . ASP A 1 185 ? -7.650 25.570 2.309 1.00 81.38 185 ASP A C 1
ATOM 1409 O O . ASP A 1 185 ? -7.764 24.369 2.026 1.00 81.38 185 ASP A O 1
ATOM 1413 N N . VAL A 1 186 ? -6.710 26.027 3.133 1.00 80.38 186 VAL A N 1
ATOM 1414 C CA . VAL A 1 186 ? -5.684 25.222 3.795 1.00 80.38 186 VAL A CA 1
ATOM 1415 C C . VAL A 1 186 ? -5.686 25.556 5.281 1.00 80.38 186 VAL A C 1
ATOM 1417 O O . VAL A 1 186 ? -5.731 26.724 5.661 1.00 80.38 186 VAL A O 1
ATOM 1420 N N . ARG A 1 187 ? -5.609 24.529 6.131 1.00 82.44 187 ARG A N 1
ATOM 1421 C CA . ARG A 1 187 ? -5.442 24.689 7.581 1.00 82.44 187 ARG A CA 1
ATOM 1422 C C . ARG A 1 187 ? -4.111 24.102 8.033 1.00 82.44 187 ARG A C 1
ATOM 1424 O O . ARG A 1 187 ? -3.693 23.080 7.498 1.00 82.44 187 ARG A O 1
ATOM 1431 N N . VAL A 1 188 ? -3.501 24.692 9.053 1.00 79.69 188 VAL A N 1
ATOM 1432 C CA . VAL A 1 188 ? -2.421 24.042 9.807 1.00 79.69 188 VAL A CA 1
ATOM 1433 C C . VAL A 1 188 ? -3.066 23.004 10.727 1.00 79.69 188 VAL A C 1
ATOM 1435 O O . VAL A 1 188 ? -4.002 23.329 11.460 1.00 79.69 188 VAL A O 1
ATOM 1438 N N . VAL A 1 189 ? -2.632 21.748 10.640 1.00 79.00 189 VAL A N 1
ATOM 1439 C CA . VAL A 1 189 ? -3.129 20.646 11.485 1.00 79.00 189 VAL A CA 1
ATOM 1440 C C . VAL A 1 189 ? -2.178 20.315 12.630 1.00 79.00 189 VAL A C 1
ATOM 1442 O O . VAL A 1 189 ? -2.648 19.881 13.678 1.00 79.00 189 VAL A O 1
ATOM 1445 N N . ALA A 1 190 ? -0.884 20.575 12.457 1.00 71.38 190 ALA A N 1
ATOM 1446 C CA . ALA A 1 190 ? 0.123 20.493 13.506 1.00 71.38 190 ALA A CA 1
ATOM 1447 C C . ALA A 1 190 ? 1.240 21.509 13.228 1.00 71.38 190 ALA A C 1
ATOM 1449 O O . ALA A 1 190 ? 1.538 21.806 12.072 1.00 71.38 190 ALA A O 1
ATOM 1450 N N . GLU A 1 191 ? 1.846 22.050 14.281 1.00 74.31 191 GLU A N 1
ATOM 1451 C CA . GLU A 1 191 ? 3.064 22.857 14.193 1.00 74.31 191 GLU A CA 1
ATOM 1452 C C . GLU A 1 191 ? 3.941 22.617 15.422 1.00 74.31 191 GLU A C 1
ATOM 1454 O O . GLU A 1 191 ? 3.420 22.422 16.524 1.00 74.31 191 GLU A O 1
ATOM 1459 N N . GLY A 1 192 ? 5.260 22.632 15.242 1.00 67.56 192 GLY A N 1
ATOM 1460 C CA . GLY A 1 192 ? 6.200 22.450 16.344 1.00 67.56 192 GLY A CA 1
ATOM 1461 C C . GLY A 1 192 ? 7.640 22.228 15.897 1.00 67.56 192 GLY A C 1
ATOM 1462 O O . GLY A 1 192 ? 7.918 22.037 14.714 1.00 67.56 192 GLY A O 1
ATOM 1463 N N . LEU A 1 193 ? 8.548 22.247 16.876 1.00 60.91 193 LEU A N 1
ATOM 1464 C CA . LEU A 1 193 ? 9.933 21.808 16.705 1.00 60.91 193 LEU A CA 1
ATOM 1465 C C . LEU A 1 193 ? 9.941 20.300 16.480 1.00 60.91 193 LEU A C 1
ATOM 1467 O O . LEU A 1 193 ? 9.513 19.545 17.355 1.00 60.91 193 LEU A O 1
ATOM 1471 N N . MET A 1 194 ? 10.415 19.886 15.313 1.00 58.50 194 MET A N 1
ATOM 1472 C CA . MET A 1 194 ? 10.604 18.485 14.972 1.00 58.50 194 MET A CA 1
ATOM 1473 C C . MET A 1 194 ? 12.101 18.215 14.800 1.00 58.50 194 MET A C 1
ATOM 1475 O O . MET A 1 194 ? 12.814 19.061 14.251 1.00 58.50 194 MET A O 1
ATOM 1479 N N . PRO A 1 195 ? 12.607 17.064 15.273 1.00 57.00 195 PRO A N 1
ATOM 1480 C CA . PRO A 1 195 ? 13.977 16.665 14.996 1.00 57.00 195 PRO A CA 1
ATOM 1481 C C . PRO A 1 195 ? 14.149 16.476 13.485 1.00 57.00 195 PRO A C 1
ATOM 1483 O O . PRO A 1 195 ? 13.405 15.730 12.850 1.00 57.00 195 PRO A O 1
ATOM 1486 N N . PHE A 1 196 ? 15.111 17.188 12.902 1.00 51.84 196 PHE A N 1
ATOM 1487 C CA . PHE A 1 196 ? 15.439 17.074 11.488 1.00 51.84 196 PHE A CA 1
ATOM 1488 C C . PHE A 1 196 ? 16.330 15.844 11.262 1.00 51.84 196 PHE A C 1
ATOM 1490 O O . PHE A 1 196 ? 17.544 15.914 11.457 1.00 51.84 196 PHE A O 1
ATOM 1497 N N . ASP A 1 197 ? 15.760 14.722 10.815 1.00 51.59 197 ASP A N 1
ATOM 1498 C CA . ASP A 1 197 ? 16.530 13.551 10.362 1.00 51.59 197 ASP A CA 1
ATOM 1499 C C . ASP A 1 197 ? 17.027 13.752 8.917 1.00 51.59 197 ASP A C 1
ATOM 1501 O O . ASP A 1 197 ? 16.729 13.005 7.985 1.00 51.59 197 ASP A O 1
ATOM 1505 N N . GLY A 1 198 ? 17.800 14.816 8.706 1.00 44.06 198 GLY A N 1
ATOM 1506 C CA . GLY A 1 198 ? 18.529 15.030 7.464 1.00 44.06 198 GLY A CA 1
ATOM 1507 C C . GLY A 1 198 ? 19.801 14.187 7.423 1.00 44.06 198 GLY A C 1
ATOM 1508 O O . GLY A 1 198 ? 20.668 14.310 8.284 1.00 44.06 198 GLY A O 1
ATOM 1509 N N . LEU A 1 199 ? 19.972 13.399 6.360 1.00 40.34 199 LEU A N 1
ATOM 1510 C CA . LEU A 1 199 ? 21.120 12.523 6.052 1.00 40.34 199 LEU A CA 1
ATOM 1511 C C . LEU A 1 199 ? 22.508 13.208 5.945 1.00 40.34 199 LEU A C 1
ATOM 1513 O O . LEU A 1 199 ? 23.452 12.624 5.410 1.00 40.34 199 LEU A O 1
ATOM 1517 N N . ARG A 1 200 ? 22.693 14.439 6.433 1.00 39.53 200 ARG A N 1
ATOM 1518 C CA . ARG A 1 200 ? 23.988 15.135 6.438 1.00 39.53 200 ARG A CA 1
ATOM 1519 C C . ARG A 1 200 ? 24.161 15.982 7.694 1.00 39.53 200 ARG A C 1
ATOM 1521 O O . ARG A 1 200 ? 23.834 17.160 7.697 1.00 39.53 200 ARG A O 1
ATOM 1528 N N . GLY A 1 201 ? 24.787 15.385 8.704 1.00 36.00 201 GLY A N 1
ATOM 1529 C CA . GLY A 1 201 ? 25.408 16.123 9.803 1.00 36.00 201 GLY A CA 1
ATOM 1530 C C . GLY A 1 201 ? 24.949 15.675 11.180 1.00 36.00 201 GLY A C 1
ATOM 1531 O O . GLY A 1 201 ? 24.255 16.410 11.867 1.00 36.00 201 GLY A O 1
ATOM 1532 N N . LEU A 1 202 ? 25.419 14.506 11.626 1.00 35.44 202 LEU A N 1
ATOM 1533 C CA . LEU A 1 202 ? 25.659 14.292 13.053 1.00 35.44 202 LEU A CA 1
ATOM 1534 C C . LEU A 1 202 ? 26.712 15.320 13.479 1.00 35.44 202 LEU A C 1
ATOM 1536 O O . LEU A 1 202 ? 27.914 15.090 13.330 1.00 35.44 202 LEU A O 1
ATOM 1540 N N . ASP A 1 203 ? 26.256 16.487 13.928 1.00 37.75 203 ASP A N 1
ATOM 1541 C CA . ASP A 1 203 ? 27.139 17.473 14.523 1.00 37.75 203 ASP A CA 1
ATOM 1542 C C . ASP A 1 203 ? 27.711 16.870 15.815 1.00 37.75 203 ASP A C 1
ATOM 1544 O O . ASP A 1 203 ? 27.015 16.193 16.580 1.00 37.75 203 ASP A O 1
ATOM 1548 N N . VAL A 1 204 ? 29.011 17.067 16.032 1.00 40.44 204 VAL A N 1
ATOM 1549 C CA . VAL A 1 204 ? 29.896 16.298 16.940 1.00 40.44 204 VAL A CA 1
ATOM 1550 C C . VAL A 1 204 ? 29.528 16.439 18.437 1.00 40.44 204 VAL A C 1
ATOM 1552 O O . VAL A 1 204 ? 30.232 15.954 19.321 1.00 40.44 204 VAL A O 1
ATOM 1555 N N . LEU A 1 205 ? 28.392 17.068 18.747 1.00 40.28 205 LEU A N 1
ATOM 1556 C CA . LEU A 1 205 ? 27.904 17.364 20.092 1.00 40.28 205 LEU A CA 1
ATOM 1557 C C . LEU A 1 205 ? 26.578 16.675 20.460 1.00 40.28 205 LEU A C 1
ATOM 1559 O O . LEU A 1 205 ? 26.129 16.844 21.591 1.00 40.28 205 LEU A O 1
ATOM 1563 N N . GLY A 1 206 ? 25.958 15.888 19.570 1.00 39.16 206 GLY A N 1
ATOM 1564 C CA . GLY A 1 206 ? 24.735 15.139 19.906 1.00 39.16 206 GLY A CA 1
ATOM 1565 C C . GLY A 1 206 ? 23.518 16.023 20.209 1.00 39.16 206 GLY A C 1
ATOM 1566 O O . GLY A 1 206 ? 22.626 15.614 20.948 1.00 39.16 206 GLY A O 1
ATOM 1567 N N . VAL A 1 207 ? 23.488 17.234 19.654 1.00 41.31 207 VAL A N 1
ATOM 1568 C CA . VAL A 1 207 ? 22.317 18.113 19.675 1.00 41.31 207 VAL A CA 1
ATOM 1569 C C . VAL A 1 207 ? 21.692 17.995 18.293 1.00 41.31 207 VAL A C 1
ATOM 1571 O O . VAL A 1 207 ? 22.270 18.478 17.323 1.00 41.31 207 VAL A O 1
ATOM 1574 N N . GLY A 1 208 ? 20.572 17.280 18.178 1.00 46.88 208 GLY A N 1
ATOM 1575 C CA . GLY A 1 208 ? 19.800 17.287 16.938 1.00 46.88 208 GLY A CA 1
ATOM 1576 C C . GLY A 1 208 ? 19.401 18.724 16.615 1.00 46.88 208 GLY A C 1
ATOM 1577 O O . GLY A 1 208 ? 19.016 19.479 17.509 1.00 46.88 208 GLY A O 1
ATOM 1578 N N . THR A 1 209 ? 19.543 19.128 15.357 1.00 54.81 209 THR A N 1
ATOM 1579 C CA . THR A 1 209 ? 18.955 20.377 14.881 1.00 54.81 209 THR A CA 1
ATOM 1580 C C . THR A 1 209 ? 17.444 20.176 14.870 1.00 54.81 209 THR A C 1
ATOM 1582 O O . THR A 1 209 ? 16.906 19.504 13.993 1.00 54.81 209 THR A O 1
ATOM 1585 N N . GLU A 1 210 ? 16.766 20.665 15.904 1.00 56.31 210 GLU A N 1
ATOM 1586 C CA . GLU A 1 210 ? 15.316 20.810 15.881 1.00 56.31 210 GLU A CA 1
ATOM 1587 C C . GLU A 1 210 ? 14.986 21.968 14.945 1.00 56.31 210 GLU A C 1
ATOM 1589 O O . GLU A 1 210 ? 15.550 23.056 15.091 1.00 56.31 210 GLU A O 1
ATOM 1594 N N . ASP A 1 211 ? 14.085 21.735 13.998 1.00 61.00 211 ASP A N 1
ATOM 1595 C CA . ASP A 1 211 ? 13.606 22.785 13.110 1.00 61.00 211 ASP A CA 1
ATOM 1596 C C . ASP A 1 211 ? 12.083 22.886 13.170 1.00 61.00 211 ASP A C 1
ATOM 1598 O O . ASP A 1 211 ? 11.382 21.935 13.536 1.00 61.00 211 ASP A O 1
ATOM 1602 N N . TRP A 1 212 ? 11.556 24.077 12.902 1.00 65.12 212 TRP A N 1
ATOM 1603 C CA . TRP A 1 212 ? 10.126 24.324 13.027 1.00 65.12 212 TRP A CA 1
ATOM 1604 C C . TRP A 1 212 ? 9.403 23.778 11.799 1.00 65.12 212 TRP A C 1
ATOM 1606 O O . TRP A 1 212 ? 9.547 24.308 10.698 1.00 65.12 212 TRP A O 1
ATOM 1616 N N . SER A 1 213 ? 8.581 22.749 11.993 1.00 74.50 213 SER A N 1
ATOM 1617 C CA . SER A 1 213 ? 7.724 22.211 10.939 1.00 74.50 213 SER A CA 1
ATOM 1618 C C . SER A 1 213 ? 6.277 22.666 11.122 1.00 74.50 213 SER A C 1
ATOM 1620 O O . SER A 1 213 ? 5.784 22.886 12.238 1.00 74.50 213 SER A O 1
ATOM 1622 N N . ARG A 1 214 ? 5.573 22.793 10.000 1.00 81.44 214 ARG A N 1
ATOM 1623 C CA . ARG A 1 214 ? 4.120 22.937 9.955 1.00 81.44 214 ARG A CA 1
ATOM 1624 C C . ARG A 1 214 ? 3.536 21.900 9.018 1.00 81.44 214 ARG A C 1
ATOM 1626 O O . ARG A 1 214 ? 3.826 21.908 7.826 1.00 81.44 214 ARG A O 1
ATOM 1633 N N . LEU A 1 215 ? 2.643 21.073 9.546 1.00 80.56 215 LEU A N 1
ATOM 1634 C CA . LEU A 1 215 ? 1.816 20.180 8.752 1.00 80.56 215 LEU A CA 1
ATOM 1635 C C . LEU A 1 215 ? 0.556 20.934 8.325 1.00 80.56 215 LEU A C 1
ATOM 1637 O O . LEU A 1 215 ? -0.282 21.325 9.146 1.00 80.56 215 LEU A O 1
ATOM 1641 N N . TYR A 1 216 ? 0.416 21.134 7.024 1.00 84.38 216 TYR A N 1
ATOM 1642 C CA . TYR A 1 216 ? -0.750 21.728 6.391 1.00 84.38 216 TYR A CA 1
ATOM 1643 C C . TYR A 1 216 ? -1.705 20.644 5.913 1.00 84.38 216 TYR A C 1
ATOM 1645 O O . TYR A 1 216 ? -1.301 19.529 5.599 1.00 84.38 216 TYR A O 1
ATOM 1653 N N . ARG A 1 217 ? -2.991 20.987 5.815 1.00 82.12 217 ARG A N 1
ATOM 1654 C CA . ARG A 1 217 ? -4.014 20.146 5.199 1.00 82.12 217 ARG A CA 1
ATOM 1655 C C . ARG A 1 217 ? -4.986 20.968 4.374 1.00 82.12 217 ARG A C 1
ATOM 1657 O O . ARG A 1 217 ? -5.686 21.848 4.888 1.00 82.12 217 ARG A O 1
ATOM 1664 N N . CYS A 1 218 ? -5.090 20.633 3.095 1.00 83.69 218 CYS A N 1
ATOM 1665 C CA . CYS A 1 218 ? -6.067 21.231 2.202 1.00 83.69 218 CYS A CA 1
ATOM 1666 C C . CYS A 1 218 ? -7.478 20.756 2.561 1.00 83.69 218 CYS A C 1
ATOM 1668 O O . CYS A 1 218 ? -7.757 19.557 2.556 1.00 83.69 218 CYS A O 1
ATOM 1670 N N . GLN A 1 219 ? -8.389 21.693 2.818 1.00 80.81 219 GLN A N 1
ATOM 1671 C CA . GLN A 1 219 ? -9.792 21.373 3.097 1.00 80.81 219 GLN A CA 1
ATOM 1672 C C . GLN A 1 219 ? -10.553 20.927 1.842 1.00 80.81 219 GLN A C 1
ATOM 1674 O O . GLN A 1 219 ? -11.573 20.254 1.948 1.00 80.81 219 GLN A O 1
ATOM 1679 N N . ARG A 1 220 ? -10.044 21.254 0.647 1.00 74.94 220 ARG A N 1
ATOM 1680 C CA . ARG A 1 220 ? -10.691 20.915 -0.626 1.00 74.94 220 ARG A CA 1
ATOM 1681 C C . ARG A 1 220 ? -10.380 19.504 -1.118 1.00 74.94 220 ARG A C 1
ATOM 1683 O O . ARG A 1 220 ? -11.283 18.823 -1.584 1.00 74.94 220 ARG A O 1
ATOM 1690 N N . CYS A 1 221 ? -9.112 19.092 -1.091 1.00 77.88 221 CYS A N 1
ATOM 1691 C CA . CYS A 1 221 ? -8.686 17.792 -1.627 1.00 77.88 221 CYS A CA 1
ATOM 1692 C C . CYS A 1 221 ? -8.130 16.836 -0.567 1.00 77.88 221 CYS A C 1
ATOM 1694 O O . CYS A 1 221 ? -7.685 15.748 -0.916 1.00 77.88 221 CYS A O 1
ATOM 1696 N N . GLY A 1 222 ? -8.096 17.244 0.703 1.00 78.38 222 GLY A N 1
ATOM 1697 C CA . GLY A 1 222 ? -7.609 16.416 1.804 1.00 78.38 222 GLY A CA 1
ATOM 1698 C C . GLY A 1 222 ? -6.091 16.228 1.861 1.00 78.38 222 GLY A C 1
ATOM 1699 O O . GLY A 1 222 ? -5.619 15.700 2.859 1.00 78.38 222 GLY A O 1
ATOM 1700 N N . HIS A 1 223 ? -5.339 16.679 0.850 1.00 80.62 223 HIS A N 1
ATOM 1701 C CA . HIS A 1 223 ? -3.882 16.561 0.799 1.00 80.62 223 HIS A CA 1
ATOM 1702 C C . HIS A 1 223 ? -3.222 17.258 1.988 1.00 80.62 223 HIS A C 1
ATOM 1704 O O . HIS A 1 223 ? -3.512 18.432 2.249 1.00 80.62 223 HIS A O 1
ATOM 1710 N N . SER A 1 224 ? -2.326 16.538 2.655 1.00 85.81 224 SER A N 1
ATOM 1711 C CA . SER A 1 224 ? -1.475 17.056 3.719 1.00 85.81 224 SER A CA 1
ATOM 1712 C C . SER A 1 224 ? -0.032 17.137 3.233 1.00 85.81 224 SER A C 1
ATOM 1714 O O . SER A 1 224 ? 0.392 16.289 2.451 1.00 85.81 224 SER A O 1
ATOM 1716 N N . TRP A 1 225 ? 0.698 18.158 3.665 1.00 85.12 225 TRP A N 1
ATOM 1717 C CA . TRP A 1 225 ? 2.126 18.313 3.383 1.00 85.12 225 TRP A CA 1
ATOM 1718 C C . TRP A 1 225 ? 2.789 19.094 4.508 1.00 85.12 225 TRP A C 1
ATOM 1720 O O . TRP A 1 225 ? 2.129 19.866 5.207 1.00 85.12 225 TRP A O 1
ATOM 1730 N N . GLU A 1 226 ? 4.089 18.898 4.664 1.00 83.75 226 GLU A N 1
ATOM 1731 C CA . GLU A 1 226 ? 4.895 19.604 5.650 1.00 83.75 226 GLU A CA 1
ATOM 1732 C C . GLU A 1 226 ? 5.684 20.726 4.981 1.00 83.75 226 GLU A C 1
ATOM 1734 O O . GLU A 1 226 ? 6.239 20.551 3.895 1.00 83.75 226 GLU A O 1
ATOM 1739 N N . GLU A 1 227 ? 5.744 21.882 5.635 1.00 78.06 227 GLU A N 1
ATOM 1740 C CA . GLU A 1 227 ? 6.739 22.909 5.333 1.00 78.06 227 GLU A CA 1
ATOM 1741 C C . GLU A 1 227 ? 7.655 23.081 6.539 1.00 78.06 227 GLU A C 1
ATOM 1743 O O . GLU A 1 227 ? 7.198 23.139 7.684 1.00 78.06 227 GLU A O 1
ATOM 1748 N N . TRP A 1 228 ? 8.945 23.176 6.248 1.00 75.50 228 TRP A N 1
ATOM 1749 C CA . TRP A 1 228 ? 10.016 23.418 7.206 1.00 75.50 228 TRP A CA 1
ATOM 1750 C C . TRP A 1 228 ? 10.451 24.887 7.074 1.00 75.50 228 TRP A C 1
ATOM 1752 O O . TRP A 1 228 ? 10.496 25.402 5.950 1.00 75.50 228 TRP A O 1
ATOM 1762 N N . ALA A 1 229 ? 10.652 25.575 8.203 1.00 61.72 229 ALA A N 1
ATOM 1763 C CA . ALA A 1 229 ? 10.950 27.013 8.264 1.00 61.72 229 ALA A CA 1
ATOM 1764 C C . ALA A 1 229 ? 12.429 27.357 8.035 1.00 61.72 229 ALA A C 1
ATOM 1766 O O . ALA A 1 229 ? 13.290 26.489 8.258 1.00 61.72 229 ALA A O 1
#